Protein AF-0000000067714317 (afdb_homodimer)

Solvent-accessible surface area (backbone atoms only — not comparable to full-atom values): 13683 Å² total; per-residue (Å²): 133,87,78,78,78,79,75,79,74,74,46,72,65,56,52,52,49,49,49,51,51,51,53,53,55,54,50,70,37,71,69,43,30,47,47,22,16,52,45,36,50,55,54,30,37,51,66,50,47,52,52,50,56,53,24,67,76,39,68,39,41,59,72,57,47,23,62,72,71,69,50,55,60,69,59,49,49,52,47,50,47,49,29,36,75,58,52,41,30,41,76,46,78,55,90,97,41,48,34,34,34,63,60,40,72,61,54,56,55,34,51,51,48,38,38,62,64,56,48,75,74,68,121,133,86,79,78,77,78,76,79,74,76,46,73,65,57,51,51,50,49,47,52,50,50,53,54,54,54,49,69,37,71,68,43,32,48,46,24,17,53,46,37,49,55,52,30,38,52,67,50,48,51,51,50,57,52,24,66,76,40,69,39,40,59,71,56,47,25,62,71,71,68,48,54,60,70,58,49,50,52,49,50,48,48,30,35,76,57,53,40,30,44,77,45,80,55,90,95,41,49,33,34,35,64,62,40,73,62,55,56,56,34,49,51,48,38,38,62,62,56,48,74,71,72,119

Foldseek 3Di:
DPPPPPPVCPDPVNVVVVVVVVVVVVCPDPVNVVLVVLLVVLCPDPLLVQLLVVQVVHKDWLVVSCVRSVHDSVVSVVSVVSCVVNVQKDWDDDVPTIIIHGRDPCVVVVVVVVVVVPPCPVD/DPPPPPPVCPDPVNVVVVVVVVVVVVCPDPVNVVLVVLLVVLCPDPLLVQLLVVQVVHKDWLVVSCVRSVHDSVVSVVSVVSCVVNVQKDWDDDVPTIIIHGRDPCVVVVVVVVVVVPPCPVD

Organism: Corynebacterium glutamicum (strain ATCC 13032 / DSM 20300 / JCM 1318 / BCRC 11384 / CCUG 27702 / LMG 3730 / NBRC 12168 / NCIMB 10025 / NRRL B-2784 / 534) (NCBI:txid196627)

Structure (mmCIF, N/CA/C/O backbone):
data_AF-0000000067714317-model_v1
#
loop_
_entity.id
_entity.type
_entity.pdbx_description
1 polymer 'Predicted transcriptional regulators'
#
loop_
_atom_site.group_PDB
_atom_site.id
_atom_site.type_symbol
_atom_site.label_atom_id
_atom_site.label_alt_id
_atom_site.label_comp_id
_atom_site.label_asym_id
_atom_site.label_entity_id
_atom_site.label_seq_id
_atom_site.pdbx_PDB_ins_code
_atom_site.Cartn_x
_atom_site.Cartn_y
_atom_site.Cartn_z
_atom_site.occupancy
_atom_site.B_iso_or_equiv
_atom_site.auth_seq_id
_atom_site.auth_comp_id
_atom_site.auth_asym_id
_atom_site.auth_atom_id
_atom_site.pdbx_PDB_model_num
ATOM 1 N N . MET A 1 1 ? -48.844 -34.312 7.816 1 38.38 1 MET A N 1
ATOM 2 C CA . MET A 1 1 ? -47.781 -34.062 6.859 1 38.38 1 MET A CA 1
ATOM 3 C C . MET A 1 1 ? -46.844 -33 7.371 1 38.38 1 MET A C 1
ATOM 5 O O . MET A 1 1 ? -47.219 -31.828 7.453 1 38.38 1 MET A O 1
ATOM 9 N N . ALA A 1 2 ? -45.906 -33.406 8.281 1 46.91 2 ALA A N 1
ATOM 10 C CA . ALA A 1 2 ? -44.969 -32.5 8.961 1 46.91 2 ALA A CA 1
ATOM 11 C C . ALA A 1 2 ? -44.031 -31.812 7.961 1 46.91 2 ALA A C 1
ATOM 13 O O . ALA A 1 2 ? -43.344 -32.469 7.191 1 46.91 2 ALA A O 1
ATOM 14 N N . GLN A 1 3 ? -44.344 -30.625 7.367 1 47.75 3 GLN A N 1
ATOM 15 C CA . GLN A 1 3 ? -43.5 -29.75 6.57 1 47.75 3 GLN A CA 1
ATOM 16 C C . GLN A 1 3 ? -42.281 -29.297 7.371 1 47.75 3 GLN A C 1
ATOM 18 O O . GLN A 1 3 ? -42.406 -28.641 8.406 1 47.75 3 GLN A O 1
ATOM 23 N N . HIS A 1 4 ? -41.219 -30.172 7.484 1 52.78 4 HIS A N 1
ATOM 24 C CA . HIS A 1 4 ? -39.906 -29.75 8.016 1 52.78 4 HIS A CA 1
ATOM 25 C C . HIS A 1 4 ? -39.375 -28.547 7.258 1 52.78 4 HIS A C 1
ATOM 27 O O . HIS A 1 4 ? -39.188 -28.609 6.043 1 52.78 4 HIS A O 1
ATOM 33 N N . SER A 1 5 ? -39.656 -27.312 7.594 1 47.69 5 SER A N 1
ATOM 34 C CA . SER A 1 5 ? -39 -26.094 7.141 1 47.69 5 SER A CA 1
ATOM 35 C C . SER A 1 5 ? -37.469 -26.188 7.324 1 47.69 5 SER A C 1
ATOM 37 O O . SER A 1 5 ? -37 -26.359 8.445 1 47.69 5 SER A O 1
ATOM 39 N N . ASN A 1 6 ? -36.656 -26.703 6.426 1 47.03 6 ASN A N 1
ATOM 40 C CA . ASN A 1 6 ? -35.219 -26.672 6.406 1 47.03 6 ASN A CA 1
ATOM 41 C C . ASN A 1 6 ? -34.688 -25.25 6.57 1 47.03 6 ASN A C 1
ATOM 43 O O . ASN A 1 6 ? -34.656 -24.469 5.617 1 47.03 6 ASN A O 1
ATOM 47 N N . ARG A 1 7 ? -34.844 -24.578 7.688 1 44.69 7 ARG A N 1
ATOM 48 C CA . ARG A 1 7 ? -34.062 -23.359 7.961 1 44.69 7 ARG A CA 1
ATOM 49 C C . ARG A 1 7 ? -32.594 -23.578 7.715 1 44.69 7 ARG A C 1
ATOM 51 O O . ARG A 1 7 ? -31.938 -24.359 8.422 1 44.69 7 ARG A O 1
ATOM 58 N N . ASN A 1 8 ? -32.094 -23.391 6.508 1 51.41 8 ASN A N 1
ATOM 59 C CA . ASN A 1 8 ? -30.672 -23.375 6.18 1 51.41 8 ASN A CA 1
ATOM 60 C C . ASN A 1 8 ? -29.875 -22.562 7.184 1 51.41 8 ASN A C 1
ATOM 62 O O . ASN A 1 8 ? -30 -21.328 7.223 1 51.41 8 ASN A O 1
ATOM 66 N N . PHE A 1 9 ? -29.516 -22.906 8.32 1 52.81 9 PHE A N 1
ATOM 67 C CA . PHE A 1 9 ? -28.594 -22.281 9.273 1 52.81 9 PHE A CA 1
ATOM 68 C C . PHE A 1 9 ? -27.25 -21.984 8.617 1 52.81 9 PHE A C 1
ATOM 70 O O . PHE A 1 9 ? -26.438 -22.891 8.43 1 52.81 9 PHE A O 1
ATOM 77 N N . VAL A 1 10 ? -27.234 -21.125 7.754 1 56.81 10 VAL A N 1
ATOM 78 C CA . VAL A 1 10 ? -25.906 -20.625 7.387 1 56.81 10 VAL A CA 1
ATOM 79 C C . VAL A 1 10 ? -25.125 -20.25 8.641 1 56.81 10 VAL A C 1
ATOM 81 O O . VAL A 1 10 ? -25.625 -19.484 9.477 1 56.81 10 VAL A O 1
ATOM 84 N N . THR A 1 11 ? -24.203 -21.016 9.039 1 59.28 11 THR A N 1
ATOM 85 C CA . THR A 1 11 ? -23.391 -20.75 10.219 1 59.28 11 THR A CA 1
ATOM 86 C C . THR A 1 11 ? -22.547 -19.5 10.031 1 59.28 11 THR A C 1
ATOM 88 O O . THR A 1 11 ? -22.188 -19.141 8.898 1 59.28 11 THR A O 1
ATOM 91 N N . PRO A 1 12 ? -22.391 -18.781 11.031 1 58.19 12 PRO A N 1
ATOM 92 C CA . PRO A 1 12 ? -21.594 -17.547 10.992 1 58.19 12 PRO A CA 1
ATOM 93 C C . PRO A 1 12 ? -20.266 -17.75 10.281 1 58.19 12 PRO A C 1
ATOM 95 O O . PRO A 1 12 ? -19.75 -16.812 9.641 1 58.19 12 PRO A O 1
ATOM 98 N N . ALA A 1 13 ? -19.766 -18.922 10.406 1 56.88 13 ALA A N 1
ATOM 99 C CA . ALA A 1 13 ? -18.5 -19.219 9.766 1 56.88 13 ALA A CA 1
ATOM 100 C C . ALA A 1 13 ? -18.625 -19.219 8.242 1 56.88 13 ALA A C 1
ATOM 102 O O . ALA A 1 13 ? -17.719 -18.797 7.535 1 56.88 13 ALA A O 1
ATOM 103 N N . GLU A 1 14 ? -19.641 -19.75 7.695 1 58.12 14 GLU A N 1
ATOM 104 C CA . GLU A 1 14 ? -19.875 -19.797 6.258 1 58.12 14 GLU A CA 1
ATOM 105 C C . GLU A 1 14 ? -20.062 -18.391 5.684 1 58.12 14 GLU A C 1
ATOM 107 O O . GLU A 1 14 ? -19.641 -18.125 4.562 1 58.12 14 GLU A O 1
ATOM 112 N N . GLU A 1 15 ? -20.672 -17.531 6.441 1 56.91 15 GLU A N 1
ATOM 113 C CA . GLU A 1 15 ? -20.875 -16.156 6.016 1 56.91 15 GLU A CA 1
ATOM 114 C C . GLU A 1 15 ? -19.547 -15.398 5.961 1 56.91 15 GLU A C 1
ATOM 116 O O . GLU A 1 15 ? -19.312 -14.609 5.047 1 56.91 15 GLU A O 1
ATOM 121 N N . SER A 1 16 ? -18.719 -15.734 6.969 1 61 16 SER A N 1
ATOM 122 C CA . SER A 1 16 ? -17.422 -15.078 7.004 1 61 16 SER A CA 1
ATOM 123 C C . SER A 1 16 ? -16.547 -15.5 5.828 1 61 16 SER A C 1
ATOM 125 O O . SER A 1 16 ? -15.828 -14.688 5.254 1 61 16 SER A O 1
ATOM 127 N N . GLU A 1 17 ? -16.734 -16.766 5.504 1 62.03 17 GLU A N 1
ATOM 128 C CA . GLU A 1 17 ? -15.977 -17.266 4.367 1 62.03 17 GLU A CA 1
ATOM 129 C C . GLU A 1 17 ? -16.516 -16.719 3.051 1 62.03 17 GLU A C 1
ATOM 131 O O . GLU A 1 17 ? -15.742 -16.375 2.154 1 62.03 17 GLU A O 1
ATOM 136 N N . SER A 1 18 ? -17.844 -16.641 3.037 1 68.69 18 SER A N 1
ATOM 137 C CA . SER A 1 18 ? -18.469 -16.094 1.838 1 68.69 18 SER A CA 1
ATOM 138 C C . SER A 1 18 ? -18.109 -14.633 1.63 1 68.69 18 SER A C 1
ATOM 140 O O . SER A 1 18 ? -17.844 -14.211 0.506 1 68.69 18 SER A O 1
ATOM 142 N N . THR A 1 19 ? -18.109 -13.977 2.783 1 68.69 19 THR A N 1
ATOM 143 C CA . THR A 1 19 ? -17.781 -12.555 2.662 1 68.69 19 THR A CA 1
ATOM 144 C C . THR A 1 19 ? -16.312 -12.359 2.275 1 68.69 19 THR A C 1
ATOM 146 O O . THR A 1 19 ? -16 -11.539 1.417 1 68.69 19 THR A O 1
ATOM 149 N N . ALA A 1 20 ? -15.531 -13.18 2.918 1 70.75 20 ALA A N 1
ATOM 150 C CA . ALA A 1 20 ? -14.109 -13.078 2.609 1 70.75 20 ALA A CA 1
ATOM 151 C C . ALA A 1 20 ? -13.836 -13.438 1.152 1 70.75 20 ALA A C 1
ATOM 153 O O . ALA A 1 20 ? -13.031 -12.781 0.484 1 70.75 20 ALA A O 1
ATOM 154 N N . SER A 1 21 ? -14.516 -14.422 0.728 1 78.19 21 SER A N 1
ATOM 155 C CA . SER A 1 21 ? -14.375 -14.836 -0.664 1 78.19 21 SER A CA 1
ATOM 156 C C . SER A 1 21 ? -14.883 -13.758 -1.616 1 78.19 21 SER A C 1
ATOM 158 O O . SER A 1 21 ? -14.242 -13.461 -2.629 1 78.19 21 SER A O 1
ATOM 160 N N . ALA A 1 22 ? -15.93 -13.156 -1.194 1 82.75 22 ALA A N 1
ATOM 161 C CA . ALA A 1 22 ? -16.516 -12.102 -2.025 1 82.75 22 ALA A CA 1
ATOM 162 C C . ALA A 1 22 ? -15.602 -10.883 -2.096 1 82.75 22 ALA A C 1
AT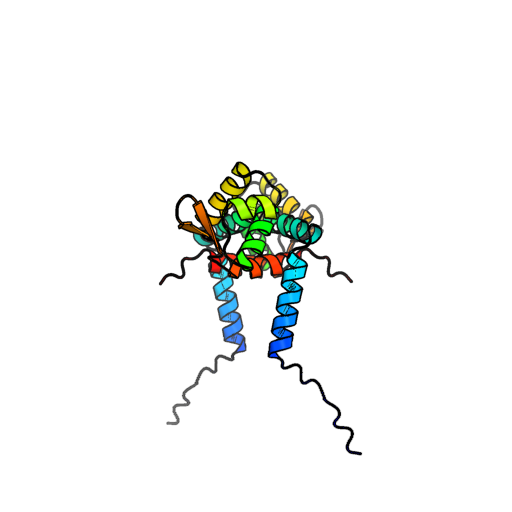OM 164 O O . ALA A 1 22 ? -15.469 -10.258 -3.148 1 82.75 22 ALA A O 1
ATOM 165 N N . GLU A 1 23 ? -14.875 -10.57 -1.037 1 82.06 23 GLU A N 1
ATOM 166 C CA . GLU A 1 23 ? -13.977 -9.422 -1.003 1 82.06 23 GLU A CA 1
ATOM 167 C C . GLU A 1 23 ? -12.742 -9.656 -1.878 1 82.06 23 GLU A C 1
ATOM 169 O O . GLU A 1 23 ? -12.305 -8.758 -2.59 1 82.06 23 GLU A O 1
ATOM 174 N N . LEU A 1 24 ? -12.367 -10.867 -1.871 1 84.44 24 LEU A N 1
ATOM 175 C CA . LEU A 1 24 ? -11.188 -11.188 -2.666 1 84.44 24 LEU A CA 1
ATOM 176 C C . LEU A 1 24 ? -11.516 -11.18 -4.156 1 84.44 24 LEU A C 1
ATOM 178 O O . LEU A 1 24 ? -10.68 -10.797 -4.977 1 84.44 24 LEU A O 1
ATOM 182 N N . GLN A 1 25 ? -12.695 -11.562 -4.461 1 87.81 25 GLN A N 1
ATOM 183 C CA . GLN A 1 25 ? -13.125 -11.5 -5.855 1 87.81 25 GLN A CA 1
ATOM 184 C C . GLN A 1 25 ? -13.211 -10.055 -6.34 1 87.81 25 GLN A C 1
ATOM 186 O O . GLN A 1 25 ? -12.883 -9.766 -7.492 1 87.81 25 GLN A O 1
ATOM 191 N N . LYS A 1 26 ? -13.625 -9.211 -5.406 1 88.69 26 LYS A N 1
ATOM 192 C CA . LYS A 1 26 ? -13.695 -7.789 -5.746 1 88.69 26 LYS A CA 1
ATOM 193 C C . LYS A 1 26 ? -12.305 -7.234 -6.055 1 88.69 26 LYS A C 1
ATOM 195 O O . LYS A 1 26 ? -12.156 -6.363 -6.91 1 88.69 26 LYS A O 1
ATOM 200 N N . LEU A 1 27 ? -11.352 -7.801 -5.449 1 90.94 27 LEU A N 1
ATOM 201 C CA . LEU A 1 27 ? -9.977 -7.355 -5.641 1 90.94 27 LEU A CA 1
ATOM 202 C C . LEU A 1 27 ? -9.508 -7.637 -7.066 1 90.94 27 LEU A C 1
ATOM 204 O O . LEU A 1 27 ? -8.758 -6.852 -7.645 1 90.94 27 LEU A O 1
ATOM 208 N N . ALA A 1 28 ? -10.086 -8.68 -7.609 1 92.12 28 ALA A N 1
ATOM 209 C CA . ALA A 1 28 ? -9.469 -9.273 -8.797 1 92.12 28 ALA A CA 1
ATOM 210 C C . ALA A 1 28 ? -9.953 -8.586 -10.07 1 92.12 28 ALA A C 1
ATOM 212 O O . ALA A 1 28 ? -9.453 -8.867 -11.156 1 92.12 28 ALA A O 1
ATOM 213 N N . THR A 1 29 ? -10.844 -7.586 -9.961 1 93.62 29 THR A N 1
ATOM 214 C CA . THR A 1 29 ? -11.281 -6.895 -11.164 1 93.62 29 THR A CA 1
ATOM 215 C C . THR A 1 29 ? -10.234 -5.879 -11.617 1 93.62 29 THR A C 1
ATOM 217 O O . THR A 1 29 ? -9.586 -5.242 -10.781 1 93.62 29 THR A O 1
ATOM 220 N N . ALA A 1 30 ? -10.086 -5.691 -12.945 1 94 30 ALA A N 1
ATOM 221 C CA . ALA A 1 30 ? -9.094 -4.785 -13.516 1 94 30 ALA A CA 1
ATOM 222 C C . ALA A 1 30 ? -9.273 -3.369 -12.984 1 94 30 ALA A C 1
ATOM 224 O O . ALA A 1 30 ? -8.289 -2.68 -12.695 1 94 30 ALA A O 1
ATOM 225 N N . LYS A 1 31 ? -10.469 -2.928 -12.883 1 94.06 31 LYS A N 1
ATOM 226 C CA . LYS A 1 31 ? -10.766 -1.591 -12.383 1 94.06 31 LYS A CA 1
ATOM 227 C C . LYS A 1 31 ? -10.297 -1.425 -10.945 1 94.06 31 LYS A C 1
ATOM 229 O O . LYS A 1 31 ? -9.656 -0.424 -10.602 1 94.06 31 LYS A O 1
ATOM 234 N N . ASN A 1 32 ? -10.602 -2.404 -10.141 1 95.06 32 ASN A N 1
ATOM 235 C CA . ASN A 1 32 ? -10.234 -2.324 -8.727 1 95.06 32 ASN A CA 1
ATOM 236 C C . ASN A 1 32 ? -8.719 -2.424 -8.539 1 95.06 32 ASN A C 1
ATOM 238 O O . ASN A 1 32 ? -8.148 -1.737 -7.688 1 95.06 32 ASN A O 1
ATOM 242 N N . ILE A 1 33 ? -8.117 -3.232 -9.344 1 95.94 33 ILE A N 1
ATOM 243 C CA . ILE A 1 33 ? -6.672 -3.377 -9.25 1 95.94 33 ILE A CA 1
ATOM 244 C C . ILE A 1 33 ? -6 -2.047 -9.586 1 95.94 33 ILE A C 1
ATOM 246 O O . ILE A 1 33 ? -5.059 -1.631 -8.906 1 95.94 33 ILE A O 1
ATOM 250 N N . LYS A 1 34 ? -6.496 -1.426 -10.57 1 94.81 34 LYS A N 1
ATOM 251 C CA . LYS A 1 34 ? -5.949 -0.124 -10.945 1 94.81 34 LYS A CA 1
ATOM 252 C C . LYS A 1 34 ? -6.156 0.898 -9.836 1 94.81 34 LYS A C 1
ATOM 254 O O . LYS A 1 34 ? -5.246 1.672 -9.523 1 94.81 34 LYS A O 1
ATOM 259 N N . ALA A 1 35 ? -7.332 0.91 -9.289 1 94.19 35 ALA A N 1
ATOM 260 C CA . ALA A 1 35 ? -7.633 1.836 -8.195 1 94.19 35 ALA A CA 1
ATOM 261 C C . ALA A 1 35 ? -6.727 1.586 -6.996 1 94.19 35 ALA A C 1
ATOM 263 O O . ALA A 1 35 ? -6.203 2.529 -6.398 1 94.19 35 ALA A O 1
ATOM 264 N N . ILE A 1 36 ? -6.547 0.351 -6.684 1 95.62 36 ILE A N 1
ATOM 265 C CA . ILE A 1 36 ? -5.684 -0.036 -5.57 1 95.62 36 ILE A CA 1
ATOM 266 C C . ILE A 1 36 ? -4.258 0.433 -5.84 1 95.62 36 ILE A C 1
ATOM 268 O O . ILE A 1 36 ? -3.633 1.063 -4.984 1 95.62 36 ILE A O 1
ATOM 272 N N . SER A 1 37 ? -3.773 0.122 -7.059 1 96.06 37 SER A N 1
ATOM 273 C CA . SER A 1 37 ? -2.395 0.46 -7.395 1 96.06 37 SER A CA 1
ATOM 274 C C . SER A 1 37 ? -2.154 1.963 -7.301 1 96.06 37 SER A C 1
ATOM 276 O O . SER A 1 37 ? -1.096 2.4 -6.844 1 96.06 37 SER A O 1
ATOM 278 N N . LEU A 1 38 ? -3.133 2.768 -7.656 1 94 38 LEU A N 1
ATOM 279 C CA . LEU A 1 38 ? -3.014 4.223 -7.613 1 94 38 LEU A CA 1
ATOM 280 C C . LEU A 1 38 ? -2.926 4.715 -6.172 1 94 38 LEU A C 1
ATOM 282 O O . LEU A 1 38 ? -2.086 5.562 -5.855 1 94 38 LEU A O 1
ATOM 286 N N . LEU A 1 39 ? -3.777 4.211 -5.348 1 95.62 39 LEU A N 1
ATOM 287 C CA . LEU A 1 39 ? -3.76 4.613 -3.945 1 95.62 39 LEU A CA 1
ATOM 288 C C . LEU A 1 39 ? -2.465 4.176 -3.271 1 95.62 39 LEU A C 1
ATOM 290 O O . LEU A 1 39 ? -1.858 4.945 -2.523 1 95.62 39 LEU A O 1
ATOM 294 N N . ILE A 1 40 ? -2.074 2.914 -3.523 1 97.19 40 ILE A N 1
ATOM 295 C CA . ILE A 1 40 ? -0.859 2.363 -2.934 1 97.19 40 ILE A CA 1
ATOM 296 C C . ILE A 1 40 ? 0.348 3.189 -3.371 1 97.19 40 ILE A C 1
ATOM 298 O O . ILE A 1 40 ? 1.221 3.504 -2.559 1 97.19 40 ILE A O 1
ATOM 302 N N . ARG A 1 41 ? 0.361 3.574 -4.605 1 96.44 41 ARG A N 1
ATOM 303 C CA . ARG A 1 41 ? 1.446 4.398 -5.125 1 96.44 41 ARG A CA 1
ATOM 304 C C . ARG A 1 41 ? 1.541 5.719 -4.371 1 96.44 41 ARG A C 1
ATOM 306 O O . ARG A 1 41 ? 2.639 6.223 -4.129 1 96.44 41 ARG A O 1
ATOM 313 N N . ALA A 1 42 ? 0.481 6.25 -4.023 1 97.19 42 ALA A N 1
ATOM 314 C CA . ALA A 1 42 ? 0.452 7.535 -3.328 1 97.19 42 ALA A CA 1
ATOM 315 C C . ALA A 1 42 ? 1.025 7.41 -1.92 1 97.19 42 ALA A C 1
ATOM 317 O O . ALA A 1 42 ? 1.36 8.414 -1.289 1 97.19 42 ALA A O 1
ATOM 318 N N . LEU A 1 43 ? 1.172 6.223 -1.455 1 97.38 43 LEU A N 1
ATOM 319 C CA . LEU A 1 43 ? 1.601 6 -0.078 1 97.38 43 LEU A CA 1
ATOM 32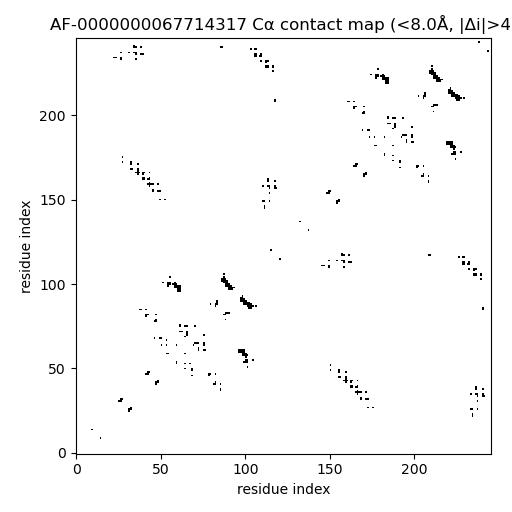0 C C . LEU A 1 43 ? 3.051 5.527 -0.03 1 97.38 43 LEU A C 1
ATOM 322 O O . LEU A 1 43 ? 3.584 5.258 1.048 1 97.38 43 LEU A O 1
ATOM 326 N N . ASP A 1 44 ? 3.729 5.402 -1.078 1 96.12 44 ASP A N 1
ATOM 327 C CA . ASP A 1 44 ? 4.977 4.648 -1.139 1 96.12 44 ASP A CA 1
ATOM 328 C C . ASP A 1 44 ? 6.176 5.543 -0.83 1 96.12 44 ASP A C 1
ATOM 330 O O . ASP A 1 44 ? 7.324 5.129 -1 1 96.12 44 ASP A O 1
ATOM 334 N N . SER A 1 45 ? 6.02 6.754 -0.345 1 97.06 45 SER A N 1
ATOM 335 C CA . SER A 1 45 ? 7.09 7.707 -0.079 1 97.06 45 SER A CA 1
ATOM 336 C C . SER A 1 45 ? 7.242 7.965 1.416 1 97.06 45 SER A C 1
ATOM 338 O O . SER A 1 45 ? 6.27 8.297 2.096 1 97.06 45 SER A O 1
ATOM 340 N N . PRO A 1 46 ? 8.5 7.887 1.873 1 97.06 46 PRO A N 1
ATOM 341 C CA . PRO A 1 46 ? 8.719 8.195 3.289 1 97.06 46 PRO A CA 1
ATOM 342 C C . PRO A 1 46 ? 8.203 9.586 3.674 1 97.06 46 PRO A C 1
ATOM 344 O O . PRO A 1 46 ? 7.562 9.742 4.715 1 97.06 46 PRO A O 1
ATOM 347 N N . LEU A 1 47 ? 8.438 10.531 2.85 1 97.62 47 LEU A N 1
ATOM 348 C CA . LEU A 1 47 ? 8.016 11.891 3.156 1 97.62 47 LEU A CA 1
ATOM 349 C C . LEU A 1 47 ? 6.492 11.992 3.1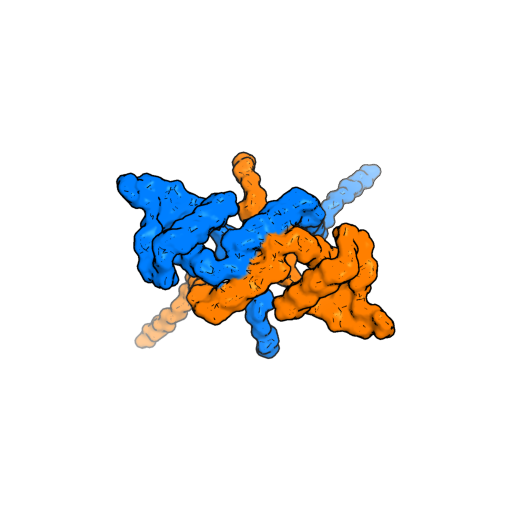93 1 97.62 47 LEU A C 1
ATOM 351 O O . LEU A 1 47 ? 5.93 12.672 4.055 1 97.62 47 LEU A O 1
ATOM 355 N N . ARG A 1 48 ? 5.859 11.375 2.275 1 98.31 48 ARG A N 1
ATOM 356 C CA . ARG A 1 48 ? 4.402 11.398 2.273 1 98.31 48 ARG A CA 1
ATOM 357 C C . ARG A 1 48 ? 3.838 10.703 3.506 1 98.31 48 ARG A C 1
ATOM 359 O O . ARG A 1 48 ? 2.801 11.102 4.035 1 98.31 48 ARG A O 1
ATOM 366 N N . ILE A 1 49 ? 4.523 9.656 3.916 1 97.88 49 ILE A N 1
ATOM 367 C CA . ILE A 1 49 ? 4.105 8.969 5.133 1 97.88 49 ILE A CA 1
ATOM 368 C C . ILE A 1 49 ? 4.262 9.906 6.332 1 97.88 49 ILE A C 1
ATOM 370 O O . ILE A 1 49 ? 3.365 10 7.176 1 97.88 49 ILE A O 1
ATOM 374 N N . GLU A 1 50 ? 5.297 10.625 6.406 1 97.75 50 GLU A N 1
ATOM 375 C CA . GLU A 1 50 ? 5.512 11.602 7.469 1 97.75 50 GLU A CA 1
ATOM 376 C C . GLU A 1 50 ? 4.426 12.68 7.457 1 97.75 50 GLU A C 1
ATOM 378 O O . GLU A 1 50 ? 3.92 13.062 8.516 1 97.75 50 GLU A O 1
ATOM 383 N N . ILE A 1 51 ? 4.117 13.133 6.285 1 98.44 51 ILE A N 1
ATOM 384 C CA . ILE A 1 51 ? 3.09 14.156 6.133 1 98.44 51 ILE A CA 1
ATOM 385 C C . ILE A 1 51 ? 1.751 13.617 6.641 1 98.44 51 ILE A C 1
ATOM 387 O O . ILE A 1 51 ? 1.039 14.312 7.375 1 98.44 51 ILE A O 1
ATOM 391 N N . ILE A 1 52 ? 1.461 12.422 6.285 1 98.31 52 ILE A N 1
ATOM 392 C CA . ILE A 1 52 ? 0.209 11.789 6.691 1 98.31 52 ILE A CA 1
ATOM 393 C C . ILE A 1 52 ? 0.156 11.688 8.219 1 98.31 52 ILE A C 1
ATOM 395 O O . ILE A 1 52 ? -0.873 11.984 8.828 1 98.31 52 ILE A O 1
ATOM 399 N N . LEU A 1 53 ? 1.235 11.305 8.82 1 97.25 53 LEU A N 1
ATOM 400 C CA . LEU A 1 53 ? 1.294 11.172 10.273 1 97.25 53 LEU A CA 1
ATOM 401 C C . LEU A 1 53 ? 1.094 12.523 10.953 1 97.25 53 LEU A C 1
ATOM 403 O O . LEU A 1 53 ? 0.406 12.617 11.969 1 97.25 53 LEU A O 1
ATOM 407 N N . ALA A 1 54 ? 1.64 13.523 10.43 1 97.62 54 ALA A N 1
ATOM 408 C CA . ALA A 1 54 ? 1.453 14.875 10.953 1 97.62 54 ALA A CA 1
ATOM 409 C C . ALA A 1 54 ? -0.008 15.305 10.859 1 97.62 54 ALA A C 1
ATOM 411 O O . ALA A 1 54 ? -0.564 15.859 11.805 1 97.62 54 ALA A O 1
ATOM 412 N N . LEU A 1 55 ? -0.634 14.969 9.758 1 98.19 55 LEU A N 1
ATOM 413 C CA . LEU A 1 55 ? -2.006 15.398 9.5 1 98.19 55 LEU A CA 1
ATOM 414 C C . LEU A 1 55 ? -2.992 14.578 10.328 1 98.19 55 LEU A C 1
ATOM 416 O O . LEU A 1 55 ? -4.148 14.969 10.484 1 98.19 55 LEU A O 1
ATOM 420 N N . ASN A 1 56 ? -2.555 13.414 10.695 1 96.62 56 ASN A N 1
ATOM 421 C CA . ASN A 1 56 ? -3.393 12.625 11.594 1 96.62 56 ASN A CA 1
ATOM 422 C C . ASN A 1 56 ? -3.566 13.312 12.945 1 96.62 56 ASN A C 1
ATOM 424 O O . ASN A 1 56 ? -4.59 13.141 13.609 1 96.62 56 ASN A O 1
ATOM 428 N N . GLU A 1 57 ? -2.605 14.008 13.367 1 95.62 57 GLU A N 1
ATOM 429 C CA . GLU A 1 57 ? -2.656 14.703 14.648 1 95.62 57 GLU A CA 1
ATOM 430 C C . GLU A 1 57 ? -3.617 15.891 14.594 1 95.62 57 GLU A C 1
ATOM 432 O O . GLU A 1 57 ? -4.414 16.094 15.508 1 95.62 57 GLU A O 1
ATOM 437 N N . ARG A 1 58 ? -3.486 16.578 13.586 1 97.25 58 ARG A N 1
ATOM 438 C CA . ARG A 1 58 ? -4.32 17.75 13.367 1 97.25 58 ARG A CA 1
ATOM 439 C C . ARG A 1 58 ? -4.086 18.328 11.977 1 97.25 58 ARG A C 1
ATOM 441 O O . ARG A 1 58 ? -3.086 18.016 11.328 1 97.25 58 ARG A O 1
ATOM 448 N N . PRO A 1 59 ? -5.02 19.219 11.492 1 98.06 59 PRO A N 1
ATOM 449 C CA . PRO A 1 59 ? -4.742 19.969 10.266 1 98.06 59 PRO A CA 1
ATOM 450 C C . PRO A 1 59 ? -3.52 20.875 10.383 1 98.06 59 PRO A C 1
ATOM 452 O O . PRO A 1 59 ? -3.211 21.359 11.477 1 98.06 59 PRO A O 1
ATOM 455 N N . HIS A 1 60 ? -2.814 21.062 9.25 1 98.25 60 HIS A N 1
ATOM 456 C CA . HIS A 1 60 ? -1.64 21.922 9.242 1 98.25 60 HIS A CA 1
ATOM 457 C C . HIS A 1 60 ? -1.619 22.828 8.008 1 98.25 60 HIS A C 1
ATOM 459 O O . HIS A 1 60 ? -2.041 22.406 6.926 1 98.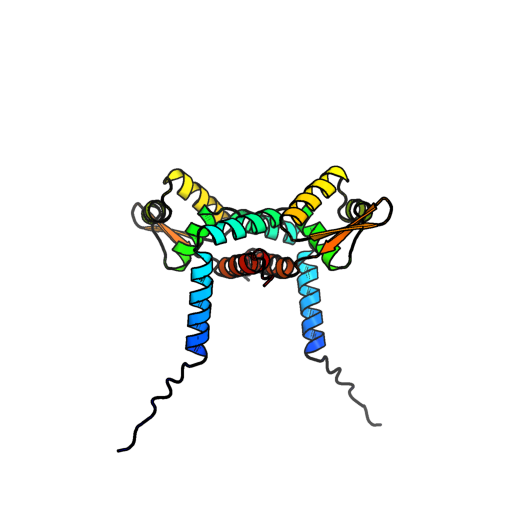25 60 HIS A O 1
ATOM 465 N N . TYR A 1 61 ? -1.106 24.016 8.281 1 97.69 61 TYR A N 1
ATOM 466 C CA . TYR A 1 61 ? -0.722 24.844 7.137 1 97.69 61 TYR A CA 1
ATOM 467 C C . TYR A 1 61 ? 0.458 24.234 6.395 1 97.69 61 TYR A C 1
ATOM 469 O O . TYR A 1 61 ? 1.273 23.516 6.992 1 97.69 61 TYR A O 1
ATOM 477 N N . VAL A 1 62 ? 0.545 24.578 5.066 1 97.62 62 VAL A N 1
ATOM 478 C CA . VAL A 1 62 ? 1.647 24.062 4.262 1 97.62 62 VAL A CA 1
ATOM 479 C C . VAL A 1 62 ? 2.979 24.453 4.891 1 97.62 62 VAL A C 1
ATOM 481 O O . VAL A 1 62 ? 3.889 23.641 5.012 1 97.62 62 VAL A O 1
ATOM 484 N N . HIS A 1 63 ? 3.061 25.703 5.348 1 96.62 63 HIS A N 1
ATOM 485 C CA . HIS A 1 63 ? 4.336 26.188 5.875 1 96.62 63 HIS A CA 1
ATOM 486 C C . HIS A 1 63 ? 4.691 25.484 7.18 1 96.62 63 HIS A C 1
ATOM 488 O O . HIS A 1 63 ? 5.871 25.344 7.512 1 96.62 63 HIS A O 1
ATOM 494 N N . GLU A 1 64 ? 3.715 25.078 7.984 1 97.62 64 GLU A N 1
ATOM 495 C CA . GLU A 1 64 ? 3.971 24.297 9.188 1 97.62 64 GLU A CA 1
ATOM 496 C C . GLU A 1 64 ? 4.52 22.906 8.844 1 97.62 64 GLU A C 1
ATOM 498 O O . GLU A 1 64 ? 5.422 22.406 9.516 1 97.62 64 GLU A O 1
ATOM 503 N N . LEU A 1 65 ? 3.982 22.312 7.789 1 98.25 65 LEU A N 1
ATOM 504 C CA . LEU A 1 65 ? 4.434 21 7.352 1 98.25 65 LEU A CA 1
ATOM 505 C C . LEU A 1 65 ? 5.879 21.047 6.863 1 98.25 65 LEU A C 1
ATOM 507 O O . LEU A 1 65 ? 6.66 20.141 7.125 1 98.25 65 LEU A O 1
ATOM 511 N N . VAL A 1 66 ? 6.184 22.125 6.125 1 98.06 66 VAL A N 1
ATOM 512 C CA . VAL A 1 66 ? 7.535 22.312 5.613 1 98.06 66 VAL A CA 1
ATOM 513 C C . VAL A 1 66 ? 8.539 22.25 6.762 1 98.06 66 VAL A C 1
ATOM 515 O O . VAL A 1 66 ? 9.562 21.578 6.664 1 98.06 66 VAL A O 1
ATOM 518 N N . LYS A 1 67 ? 8.219 22.875 7.895 1 97.81 67 LYS A N 1
ATOM 519 C CA . LYS A 1 67 ? 9.078 22.891 9.078 1 97.81 67 LYS A CA 1
ATOM 520 C C . LYS A 1 67 ? 9.094 21.531 9.766 1 97.81 67 LYS A C 1
ATOM 522 O O . LYS A 1 67 ? 10.148 21.031 10.164 1 97.81 67 LYS A O 1
ATOM 527 N N . LEU A 1 68 ? 7.973 20.938 9.82 1 96.75 68 LEU A N 1
ATOM 528 C CA . LEU A 1 68 ? 7.805 19.688 10.57 1 96.75 68 LEU A CA 1
ATOM 529 C C . LEU A 1 68 ? 8.562 18.547 9.898 1 96.75 68 LEU A C 1
ATOM 531 O O . LEU A 1 68 ? 9.188 17.734 10.578 1 96.75 68 LEU A O 1
ATOM 535 N N . VAL A 1 69 ? 8.492 18.453 8.57 1 96.81 69 VAL A N 1
ATOM 536 C CA . VAL A 1 69 ? 9.078 17.312 7.875 1 96.81 69 VAL A CA 1
ATOM 537 C C . VAL A 1 69 ? 10.469 17.672 7.363 1 96.81 69 VAL A C 1
ATOM 539 O O . VAL A 1 69 ? 11.133 16.859 6.707 1 96.81 69 VAL A O 1
ATOM 542 N N . LYS A 1 70 ? 10.867 18.906 7.617 1 97 70 LYS A N 1
ATOM 543 C CA . LYS A 1 70 ? 12.203 19.406 7.305 1 97 70 LYS A CA 1
ATOM 544 C C . LYS A 1 70 ? 12.523 19.219 5.824 1 97 70 LYS A C 1
ATOM 546 O O . LYS A 1 70 ? 13.57 18.672 5.473 1 97 70 LYS A O 1
ATOM 551 N N . SER A 1 71 ? 11.664 19.625 4.957 1 97.75 71 SER A N 1
ATOM 552 C CA . SER A 1 71 ? 11.805 19.562 3.508 1 97.75 71 SER A CA 1
ATOM 553 C C . SER A 1 71 ? 11.414 20.875 2.859 1 97.75 71 SER A C 1
ATOM 555 O O . SER A 1 71 ? 10.797 21.734 3.5 1 97.75 71 SER A O 1
ATOM 557 N N . SER A 1 72 ? 11.773 21.062 1.631 1 97.88 72 SER A N 1
ATOM 558 C CA . SER A 1 72 ? 11.477 22.312 0.934 1 97.88 72 SER A CA 1
ATOM 559 C C . SER A 1 72 ? 9.984 22.438 0.641 1 97.88 72 SER A C 1
ATOM 561 O O . SER A 1 72 ? 9.281 21.438 0.503 1 97.88 72 SER A O 1
ATOM 563 N N . GLN A 1 73 ? 9.484 23.672 0.526 1 97.62 73 GLN A N 1
ATOM 564 C CA . GLN A 1 73 ? 8.078 23.938 0.272 1 97.62 73 GLN A CA 1
ATOM 565 C C . GLN A 1 73 ? 7.648 23.391 -1.088 1 97.62 73 GLN A C 1
ATOM 567 O O . GLN A 1 73 ? 6.574 22.797 -1.217 1 97.62 73 GLN A O 1
ATOM 572 N N . PRO A 1 74 ? 8.523 23.516 -2.1 1 98.19 74 PRO A N 1
ATOM 573 C CA . PRO A 1 74 ? 8.086 22.938 -3.381 1 98.19 74 PRO A CA 1
ATOM 574 C C . PRO A 1 74 ? 7.887 21.438 -3.318 1 98.19 74 PRO A C 1
ATOM 576 O O . PRO A 1 74 ? 6.934 20.906 -3.902 1 98.19 74 PRO A O 1
ATOM 579 N N . LEU A 1 75 ? 8.75 20.734 -2.666 1 98.06 75 LEU A N 1
ATOM 580 C CA . LEU A 1 75 ? 8.648 19.281 -2.541 1 98.06 75 LEU A CA 1
ATOM 581 C C . LEU A 1 75 ? 7.414 18.891 -1.729 1 98.06 75 LEU A C 1
ATOM 583 O O . LEU A 1 75 ? 6.668 18 -2.119 1 98.06 75 LEU A O 1
ATOM 587 N N . VAL A 1 76 ? 7.254 19.562 -0.629 1 98.44 76 VAL A N 1
ATOM 588 C CA . VAL A 1 76 ? 6.094 19.312 0.216 1 98.44 76 VAL A CA 1
ATOM 589 C C . VAL A 1 76 ? 4.812 19.547 -0.574 1 98.44 76 VAL A C 1
ATOM 591 O O . VAL A 1 76 ? 3.871 18.766 -0.511 1 98.44 76 VAL A O 1
ATOM 594 N N . SER A 1 77 ? 4.809 20.594 -1.278 1 98 77 SER A N 1
ATOM 595 C CA . SER A 1 77 ? 3.633 20.922 -2.076 1 98 77 SER A CA 1
ATOM 596 C C . SER A 1 77 ? 3.359 19.859 -3.131 1 98 77 SER A C 1
ATOM 598 O O . SER A 1 77 ? 2.209 19.469 -3.352 1 98 77 SER A O 1
ATOM 600 N N . GLN A 1 78 ? 4.371 19.438 -3.744 1 98.25 78 GLN A N 1
ATOM 601 C CA . GLN A 1 78 ? 4.242 18.375 -4.742 1 98.25 78 GLN A CA 1
ATOM 602 C C . GLN A 1 78 ? 3.658 17.109 -4.129 1 98.25 78 GLN A C 1
ATOM 604 O O . GLN A 1 78 ? 2.75 16.5 -4.699 1 98.25 78 GLN A O 1
ATOM 609 N N . HIS A 1 79 ? 4.172 16.719 -3.014 1 98.5 79 HIS A N 1
ATOM 610 C CA . HIS A 1 79 ? 3.68 15.523 -2.34 1 98.5 79 HIS A CA 1
ATOM 611 C C . HIS A 1 79 ? 2.238 15.703 -1.876 1 98.5 79 HIS A C 1
ATOM 613 O O . HIS A 1 79 ? 1.434 14.773 -1.957 1 98.5 79 HIS A O 1
ATOM 619 N N . LEU A 1 80 ? 1.897 16.906 -1.365 1 98.5 80 LEU A N 1
ATOM 620 C CA . LEU A 1 80 ? 0.527 17.188 -0.958 1 98.5 80 LEU A CA 1
ATOM 621 C C . LEU A 1 80 ? -0.423 17.109 -2.146 1 98.5 80 LEU A C 1
ATOM 623 O O . LEU A 1 80 ? -1.567 16.672 -2.004 1 98.5 80 LEU A O 1
ATOM 627 N N . LYS A 1 81 ? 0.046 17.516 -3.242 1 98.19 81 LYS A N 1
ATOM 628 C CA . LYS A 1 81 ? -0.764 17.406 -4.453 1 98.19 81 LYS A CA 1
ATOM 629 C C . LYS A 1 81 ? -1.042 15.945 -4.797 1 98.19 81 LYS A C 1
ATOM 631 O O . LYS A 1 81 ? -2.172 15.586 -5.137 1 98.19 81 LYS A O 1
ATOM 636 N N . VAL A 1 82 ? -0.047 15.094 -4.773 1 97.88 82 VAL A N 1
ATOM 637 C CA . VAL A 1 82 ? -0.193 13.664 -5.027 1 97.88 82 VAL A CA 1
ATOM 638 C C . VAL A 1 82 ? -1.201 13.07 -4.051 1 97.88 82 VAL A C 1
ATOM 640 O O . VAL A 1 82 ? -2.115 12.344 -4.457 1 97.88 82 VAL A O 1
ATOM 643 N N . LEU A 1 83 ? -1.062 13.398 -2.773 1 98 83 LEU A N 1
ATOM 644 C CA . LEU A 1 83 ? -1.927 12.867 -1.727 1 98 83 LEU A CA 1
ATOM 645 C C . LEU A 1 83 ? -3.359 13.359 -1.904 1 98 83 LEU A C 1
ATOM 647 O O . LEU A 1 83 ? -4.312 12.602 -1.705 1 98 83 LEU A O 1
ATOM 651 N N . LYS A 1 84 ? -3.523 14.617 -2.264 1 97.38 84 LYS A N 1
ATOM 652 C CA . LYS A 1 84 ? -4.852 15.18 -2.484 1 97.38 84 LYS A CA 1
ATOM 653 C C . LYS A 1 84 ? -5.531 14.531 -3.686 1 97.38 84 LYS A C 1
ATOM 655 O O . LYS A 1 84 ? -6.711 14.172 -3.617 1 97.38 84 LYS A O 1
ATOM 660 N N . THR A 1 85 ? -4.773 14.375 -4.777 1 96.19 85 THR A N 1
ATOM 661 C CA . THR A 1 85 ? -5.301 13.758 -5.992 1 96.19 85 THR A CA 1
ATOM 662 C C . THR A 1 85 ? -5.758 12.328 -5.719 1 96.19 85 THR A C 1
ATOM 664 O O . THR A 1 85 ? -6.746 11.867 -6.297 1 96.19 85 THR A O 1
ATOM 667 N N . ALA A 1 86 ? -5.098 11.664 -4.812 1 95.5 86 ALA A N 1
ATOM 668 C CA . ALA A 1 86 ? -5.441 10.289 -4.461 1 95.5 86 ALA A CA 1
ATOM 669 C C . ALA A 1 86 ? -6.586 10.25 -3.449 1 95.5 86 ALA A C 1
ATOM 671 O O . ALA A 1 86 ? -7.023 9.172 -3.037 1 95.5 86 ALA A O 1
ATOM 672 N N . GLY A 1 87 ? -6.992 11.398 -2.977 1 95.56 87 GLY A N 1
ATOM 673 C CA . GLY A 1 87 ? -8.102 11.492 -2.045 1 95.56 87 GLY A CA 1
ATOM 674 C C . GLY A 1 87 ? -7.703 11.227 -0.607 1 95.56 87 GLY A C 1
ATOM 675 O O . GLY A 1 87 ? -8.555 10.961 0.242 1 95.56 87 GLY A O 1
ATOM 676 N N . ILE A 1 88 ? -6.488 11.273 -0.309 1 97.25 88 ILE A N 1
ATOM 677 C CA . ILE A 1 88 ? -5.973 10.922 1.01 1 97.25 88 ILE A CA 1
ATOM 678 C C . ILE A 1 88 ? -6.031 12.141 1.929 1 97.25 88 ILE A C 1
ATOM 680 O O . ILE A 1 88 ? -6.301 12.016 3.125 1 97.25 88 ILE A O 1
ATOM 684 N N . VAL A 1 89 ? -5.828 13.344 1.362 1 98.19 89 VAL A N 1
ATOM 685 C CA . VAL A 1 89 ? -5.898 14.57 2.148 1 98.19 89 VAL A CA 1
ATOM 686 C C . VAL A 1 89 ? -6.863 15.555 1.485 1 98.19 89 VAL A C 1
ATOM 688 O O . VAL A 1 89 ? -7.184 15.414 0.303 1 98.19 89 VAL A O 1
ATOM 691 N N . ASP A 1 90 ? -7.293 16.453 2.273 1 98.12 90 ASP A N 1
ATOM 692 C CA . ASP A 1 90 ? -8.102 17.562 1.805 1 98.12 90 ASP A CA 1
ATOM 693 C C . ASP A 1 90 ? -7.383 18.891 2.016 1 98.12 90 ASP A C 1
ATOM 695 O O . ASP A 1 90 ? -6.527 19.016 2.896 1 98.12 90 ASP A O 1
ATOM 699 N N . ALA A 1 91 ? -7.73 19.812 1.239 1 97.88 91 ALA A N 1
ATOM 700 C CA . ALA A 1 91 ? -7.113 21.141 1.321 1 97.88 91 ALA A CA 1
ATOM 701 C C . ALA A 1 91 ? -8.172 22.234 1.372 1 97.88 91 ALA A C 1
ATOM 703 O O . ALA A 1 91 ? -9.203 22.141 0.707 1 97.88 91 ALA A O 1
ATOM 704 N N . GLU A 1 92 ? -7.918 23.203 2.16 1 97.25 92 GLU A N 1
ATOM 705 C CA . GLU A 1 92 ? -8.773 24.391 2.262 1 97.25 92 GLU A CA 1
ATOM 706 C C . GLU A 1 92 ? -7.938 25.672 2.326 1 97.25 92 GLU A C 1
ATOM 708 O O . GLU A 1 92 ? -6.902 25.703 2.99 1 97.25 92 GLU A O 1
ATOM 713 N N . ARG A 1 93 ? -8.461 26.625 1.648 1 95.69 93 ARG A N 1
ATOM 714 C CA . ARG A 1 93 ? -7.785 27.906 1.7 1 95.69 93 ARG A CA 1
ATOM 715 C C . ARG A 1 93 ? -8.219 28.703 2.926 1 95.69 93 ARG A C 1
ATOM 717 O O . ARG A 1 93 ? -9.406 28.812 3.217 1 95.69 93 ARG A O 1
ATOM 724 N N . GLN A 1 94 ? -7.312 29.141 3.656 1 91.88 94 GLN A N 1
ATOM 725 C CA . GLN A 1 94 ? -7.539 30.031 4.785 1 91.88 94 GLN A CA 1
ATOM 726 C C . GLN A 1 94 ? -6.711 31.312 4.652 1 91.88 94 GLN A C 1
ATOM 728 O O . GLN A 1 94 ? -5.527 31.328 4.992 1 91.88 94 GLN A O 1
ATOM 733 N N . GLY A 1 95 ? -7.43 32.406 4.305 1 93.31 95 GLY A N 1
ATOM 734 C CA . GLY A 1 95 ? -6.688 33.625 4.004 1 93.31 95 GLY A CA 1
ATOM 735 C C . GLY A 1 95 ? -5.734 33.469 2.836 1 93.31 95 GLY A C 1
ATOM 736 O O . GLY A 1 95 ? -6.145 33.094 1.74 1 93.31 95 GLY A O 1
ATOM 737 N N . ARG A 1 96 ? -4.48 33.688 3.061 1 93.31 96 ARG A N 1
ATOM 738 C CA . ARG A 1 96 ? -3.473 33.625 2.006 1 93.31 96 ARG A CA 1
ATOM 739 C C . ARG A 1 96 ? -2.738 32.281 2.043 1 93.31 96 ARG A C 1
ATOM 741 O O . ARG A 1 96 ? -1.794 32.062 1.281 1 93.31 96 ARG A O 1
ATOM 748 N N . GLN A 1 97 ? -3.225 31.422 2.904 1 93.75 97 GLN A N 1
ATOM 749 C CA . GLN A 1 97 ? -2.502 30.156 3.076 1 93.75 97 GLN A CA 1
ATOM 750 C C . GLN A 1 97 ? -3.426 28.969 2.871 1 93.75 97 GLN A C 1
ATOM 752 O O . GLN A 1 97 ? -4.648 29.109 2.902 1 93.75 97 GLN A O 1
ATOM 757 N N . MET A 1 98 ? -2.766 27.828 2.586 1 96.5 98 MET A N 1
ATOM 758 C CA . MET A 1 98 ? -3.504 26.578 2.451 1 96.5 98 MET A CA 1
ATOM 759 C C . MET A 1 98 ? -3.357 25.719 3.705 1 96.5 98 MET A C 1
ATOM 761 O O . MET A 1 98 ? -2.273 25.641 4.285 1 96.5 98 MET A O 1
ATOM 765 N N . THR A 1 99 ? -4.523 25.156 4.098 1 97.75 99 THR A N 1
ATOM 766 C CA . THR A 1 99 ? -4.527 24.188 5.188 1 97.75 99 THR A CA 1
ATOM 767 C C . THR A 1 99 ? -4.883 22.797 4.676 1 97.75 99 THR A C 1
ATOM 769 O O . THR A 1 99 ? -5.754 22.656 3.816 1 97.75 99 THR A O 1
ATOM 772 N N . TYR A 1 100 ? -4.156 21.828 5.223 1 98.56 100 TYR A N 1
ATOM 773 C CA . TYR A 1 100 ? -4.406 20.453 4.84 1 98.56 100 TYR A CA 1
ATOM 774 C C . TYR A 1 100 ? -4.859 19.625 6.035 1 98.56 100 TYR A C 1
ATOM 776 O O . TYR A 1 100 ? -4.438 19.875 7.168 1 98.56 100 TYR A O 1
ATOM 784 N N . SER A 1 101 ? -5.742 18.672 5.762 1 98.56 101 SER A N 1
ATOM 785 C CA . SER A 1 101 ? -6.215 17.719 6.762 1 98.56 101 SER A CA 1
ATOM 786 C C . SER A 1 101 ? -6.297 16.297 6.184 1 98.56 101 SER A C 1
ATOM 788 O O . SER A 1 101 ? -6.324 16.125 4.961 1 98.56 101 SER A O 1
ATOM 790 N N . LEU A 1 102 ? -6.297 15.336 7.051 1 98 102 LEU A N 1
ATOM 791 C CA . LEU A 1 102 ? -6.422 13.953 6.617 1 98 102 LEU A CA 1
ATOM 792 C C . LEU A 1 102 ? -7.863 13.625 6.234 1 98 102 LEU A C 1
ATOM 794 O O . LEU A 1 102 ? -8.781 13.82 7.035 1 98 102 LEU A O 1
ATOM 798 N N . ALA A 1 103 ? -8.062 13.188 5.07 1 96.88 103 ALA A N 1
ATOM 799 C CA . ALA A 1 103 ? -9.406 12.93 4.555 1 96.88 103 ALA A CA 1
ATOM 800 C C . ALA A 1 103 ? -9.758 11.445 4.648 1 96.88 103 ALA A C 1
ATOM 802 O O . ALA A 1 103 ? -10.93 11.086 4.73 1 96.88 103 ALA A O 1
ATOM 803 N N . GLU A 1 104 ? -8.781 10.562 4.598 1 95.38 104 GLU A N 1
ATOM 804 C CA . GLU A 1 104 ? -8.992 9.117 4.594 1 95.38 104 GLU A CA 1
ATOM 805 C C . GLU A 1 104 ? -8.188 8.438 5.695 1 95.38 104 GLU A C 1
ATOM 807 O O . GLU A 1 104 ? -7.074 7.961 5.457 1 95.38 104 GLU A O 1
ATOM 812 N N . PRO A 1 105 ? -8.773 8.234 6.75 1 93.69 105 PRO A N 1
ATOM 813 C CA . PRO A 1 105 ? -8.031 7.699 7.895 1 93.69 105 PRO A CA 1
ATOM 814 C C . PRO A 1 105 ? -7.652 6.227 7.723 1 93.69 105 PRO A C 1
ATOM 816 O O . PRO A 1 105 ? -6.773 5.727 8.43 1 93.69 105 PRO A O 1
ATOM 819 N N . LEU A 1 106 ? -8.289 5.531 6.777 1 94.12 106 LEU A N 1
ATOM 820 C CA . LEU A 1 106 ? -8.008 4.117 6.551 1 94.12 106 LEU A CA 1
ATOM 821 C C . LEU A 1 106 ? -6.57 3.912 6.09 1 94.12 106 LEU A C 1
ATOM 823 O O . LEU A 1 106 ? -6.02 2.816 6.227 1 94.12 106 LEU A O 1
ATOM 827 N N . VAL A 1 107 ? -5.961 4.98 5.617 1 96.69 107 VAL A N 1
ATOM 828 C CA . VAL A 1 107 ? -4.594 4.848 5.125 1 96.69 107 VAL A CA 1
ATOM 829 C C . VAL A 1 107 ? -3.652 4.535 6.285 1 96.69 107 VAL A C 1
ATOM 831 O O . VAL A 1 107 ? -2.617 3.891 6.098 1 96.69 107 VAL A O 1
ATOM 834 N N . LEU A 1 108 ? -4.031 4.973 7.48 1 96.31 108 LEU A N 1
ATOM 835 C CA . LEU A 1 108 ? -3.203 4.676 8.648 1 96.31 108 LEU A CA 1
ATOM 836 C C . LEU A 1 108 ? -3.217 3.182 8.961 1 96.31 108 LEU A C 1
ATOM 838 O O . LEU A 1 108 ? -2.199 2.619 9.359 1 96.31 108 LEU A O 1
ATOM 842 N N . ASP A 1 109 ? -4.363 2.572 8.719 1 95.5 109 ASP A N 1
ATOM 843 C CA . ASP A 1 109 ? -4.465 1.129 8.906 1 95.5 109 ASP A CA 1
ATOM 844 C C . ASP A 1 109 ? -3.613 0.38 7.887 1 95.5 109 ASP A C 1
ATOM 846 O O . ASP A 1 109 ? -3.01 -0.646 8.203 1 95.5 109 ASP A O 1
ATOM 850 N N . ILE A 1 110 ? -3.588 0.872 6.723 1 96.5 110 ILE A N 1
ATOM 851 C CA . ILE A 1 110 ? -2.768 0.291 5.668 1 96.5 110 ILE A CA 1
ATOM 852 C C . ILE A 1 110 ? -1.297 0.333 6.074 1 96.5 110 ILE A C 1
ATOM 854 O O . ILE A 1 110 ? -0.594 -0.677 5.992 1 96.5 110 ILE A O 1
ATOM 858 N N . LEU A 1 111 ? -0.886 1.51 6.531 1 96.88 111 LEU A N 1
ATOM 859 C CA . LEU A 1 111 ? 0.508 1.696 6.918 1 96.88 111 LEU A CA 1
ATOM 860 C C . LEU A 1 111 ? 0.873 0.798 8.094 1 96.88 111 LEU A C 1
ATOM 862 O O . LEU A 1 111 ? 1.969 0.236 8.133 1 96.88 111 LEU A O 1
ATOM 866 N N . LEU A 1 112 ? -0.036 0.663 9.008 1 95.06 112 LEU A N 1
ATOM 867 C CA . LEU A 1 112 ? 0.209 -0.187 10.172 1 95.06 112 LEU A CA 1
ATOM 868 C C . LEU A 1 112 ? 0.34 -1.648 9.758 1 95.06 112 LEU A C 1
ATOM 870 O O . LEU A 1 112 ? 1.226 -2.357 10.234 1 95.06 112 LEU A O 1
ATOM 874 N N . LEU A 1 113 ? -0.507 -2.115 8.859 1 94.56 113 LEU A N 1
ATOM 875 C CA . LEU A 1 113 ? -0.415 -3.482 8.359 1 94.56 113 LEU A CA 1
ATOM 876 C C . LEU A 1 113 ? 0.9 -3.705 7.617 1 94.56 113 LEU A C 1
ATOM 878 O O . LEU A 1 113 ? 1.519 -4.766 7.746 1 94.56 113 LEU A O 1
ATOM 882 N N . ALA A 1 114 ? 1.245 -2.691 6.848 1 95.62 114 ALA A N 1
ATOM 883 C CA . ALA A 1 114 ? 2.512 -2.787 6.125 1 95.62 114 ALA A CA 1
ATOM 884 C C . ALA A 1 114 ? 3.686 -2.928 7.09 1 95.62 114 ALA A C 1
ATOM 886 O O . ALA A 1 114 ? 4.609 -3.709 6.844 1 95.62 114 ALA A O 1
ATOM 887 N N . LEU A 1 115 ? 3.65 -2.152 8.156 1 93.62 115 LEU A N 1
ATOM 888 C CA . LEU A 1 115 ? 4.695 -2.242 9.172 1 93.62 115 LEU A CA 1
ATOM 889 C C . LEU A 1 115 ? 4.766 -3.646 9.758 1 93.62 115 LEU A C 1
ATOM 891 O O . LEU A 1 115 ? 5.852 -4.215 9.891 1 93.62 115 LEU A O 1
ATOM 895 N N . ASN A 1 116 ? 3.652 -4.203 10.016 1 91.75 116 ASN A N 1
ATOM 896 C CA . ASN A 1 116 ? 3.59 -5.527 10.633 1 91.75 116 ASN A CA 1
ATOM 897 C C . ASN A 1 116 ? 4.016 -6.617 9.648 1 91.75 116 ASN A C 1
ATOM 899 O O . ASN A 1 116 ? 4.547 -7.652 10.055 1 91.75 116 ASN A O 1
ATOM 903 N N . ALA A 1 117 ? 3.729 -6.398 8.367 1 90.06 117 ALA A N 1
ATOM 904 C CA . ALA A 1 117 ? 4.121 -7.352 7.336 1 90.06 117 ALA A CA 1
ATOM 905 C C . ALA A 1 117 ? 5.629 -7.309 7.098 1 90.06 117 ALA A C 1
ATOM 907 O O . ALA A 1 117 ? 6.238 -8.328 6.75 1 90.06 117 ALA A O 1
ATOM 908 N N . GLY A 1 118 ? 6.25 -6.176 7.035 1 78.88 118 GLY A N 1
ATOM 909 C CA . GLY A 1 118 ? 7.668 -5.992 6.773 1 78.88 118 GLY A CA 1
ATOM 910 C C . GLY A 1 118 ? 8.547 -6.34 7.961 1 78.88 118 GLY A C 1
ATOM 911 O O . GLY A 1 118 ? 9.742 -6.594 7.805 1 78.88 118 GLY A O 1
ATOM 912 N N . VAL A 1 119 ? 8.148 -6.031 9.219 1 62.88 119 VAL A N 1
ATOM 913 C CA . VAL A 1 119 ? 8.992 -6.242 10.391 1 62.88 119 VAL A CA 1
ATOM 914 C C . VAL A 1 119 ? 9.047 -7.727 10.734 1 62.88 119 VAL A C 1
ATOM 916 O O . VAL A 1 119 ? 8.055 -8.445 10.562 1 62.88 119 VAL A O 1
ATOM 919 N N . ASP A 1 120 ? 10.188 -8.383 10.328 1 54.34 120 ASP A N 1
ATOM 920 C CA . ASP A 1 120 ? 10.539 -9.75 10.703 1 54.34 120 ASP A CA 1
ATOM 921 C C . ASP A 1 120 ? 10.031 -10.094 12.102 1 54.34 120 ASP A C 1
ATOM 923 O O . ASP A 1 120 ? 10.5 -9.531 13.094 1 54.34 120 ASP A O 1
ATOM 927 N N . THR A 1 121 ? 8.773 -10.164 12.32 1 41.09 121 THR A N 1
ATOM 928 C CA . THR A 1 121 ? 8.477 -10.766 13.617 1 41.09 121 THR A CA 1
ATOM 929 C C . THR A 1 121 ? 9.266 -12.055 13.805 1 41.09 121 THR A C 1
ATOM 931 O O . THR A 1 121 ? 8.773 -13.141 13.492 1 41.09 121 THR A O 1
ATOM 934 N N . SER A 1 122 ? 10.055 -12.484 13.039 1 36.31 122 SER A N 1
ATOM 935 C CA . SER A 1 122 ? 10.797 -13.672 13.445 1 36.31 122 SER A CA 1
ATOM 936 C C . SER A 1 122 ? 11.469 -13.461 14.797 1 36.31 122 SER A C 1
ATOM 938 O O . SER A 1 122 ? 12.453 -12.719 14.898 1 36.31 122 SER A O 1
ATOM 940 N N . GLY A 1 123 ? 10.93 -12.938 15.891 1 29.72 123 GLY A N 1
ATOM 941 C CA . GLY A 1 123 ? 11.492 -13.617 17.047 1 29.72 123 GLY A CA 1
ATOM 942 C C . GLY A 1 123 ? 11.406 -15.133 16.953 1 29.72 123 GLY A C 1
ATOM 943 O O . GLY A 1 123 ? 10.562 -15.664 16.219 1 29.72 123 GLY A O 1
ATOM 944 N N . MET B 1 1 ? -6.75 -0.498 60.219 1 37.81 1 MET B N 1
ATOM 945 C CA . MET B 1 1 ? -6.18 0.326 59.156 1 37.81 1 MET B CA 1
ATOM 946 C C . MET B 1 1 ? -6.449 -0.285 57.781 1 37.81 1 MET B C 1
ATOM 948 O O . MET B 1 1 ? -5.91 -1.343 57.438 1 37.81 1 MET B O 1
ATOM 952 N N . ALA B 1 2 ? -7.684 -0.056 57.25 1 46.34 2 ALA B N 1
ATOM 953 C CA . ALA B 1 2 ? -8.18 -0.635 56 1 46.34 2 ALA B CA 1
ATOM 954 C C . ALA B 1 2 ? -7.34 -0.177 54.812 1 46.34 2 ALA B C 1
ATOM 956 O O . ALA B 1 2 ? -7.227 1.022 54.562 1 46.34 2 ALA B O 1
ATOM 957 N N . GLN B 1 3 ? -6.215 -0.827 54.406 1 47.31 3 GLN B N 1
ATOM 958 C CA . GLN B 1 3 ? -5.441 -0.617 53.188 1 47.31 3 GLN B CA 1
ATOM 959 C C . GLN B 1 3 ? -6.297 -0.837 51.938 1 47.31 3 GLN B C 1
ATOM 961 O O . GLN B 1 3 ? -6.84 -1.926 51.75 1 47.31 3 GLN B O 1
ATOM 966 N N . HIS B 1 4 ? -7.105 0.174 51.531 1 52.25 4 HIS B N 1
ATOM 967 C CA . HIS B 1 4 ? -7.781 0.177 50.219 1 52.25 4 HIS B CA 1
ATOM 968 C C . HIS B 1 4 ? -6.793 -0.048 49.094 1 52.25 4 HIS B C 1
ATOM 970 O O . HIS B 1 4 ? -5.855 0.731 48.906 1 52.25 4 HIS B O 1
ATOM 976 N N . SER B 1 5 ? -6.477 -1.246 48.656 1 47.47 5 SER B N 1
ATOM 977 C CA . SER B 1 5 ? -5.77 -1.601 47.438 1 47.47 5 SER B CA 1
ATOM 978 C C . SER B 1 5 ? -6.43 -0.97 46.219 1 47.47 5 SER B C 1
ATOM 980 O O . SER B 1 5 ? -7.602 -1.228 45.938 1 47.47 5 SER B O 1
ATOM 982 N N . ASN B 1 6 ? -6.16 0.241 45.781 1 47.59 6 ASN B N 1
ATOM 983 C CA . ASN B 1 6 ? -6.57 0.871 44.531 1 47.59 6 ASN B CA 1
ATOM 984 C C . ASN B 1 6 ? -6.242 -0.006 43.344 1 47.59 6 ASN B C 1
ATOM 986 O O . ASN B 1 6 ? -5.094 -0.043 42.875 1 47.59 6 ASN B O 1
ATOM 990 N N . ARG B 1 7 ? -6.867 -1.139 43.125 1 45.47 7 ARG B N 1
ATOM 991 C CA . ARG B 1 7 ? -6.797 -1.823 41.844 1 45.47 7 ARG B CA 1
ATOM 992 C C . ARG B 1 7 ? -7.133 -0.873 40.688 1 45.47 7 ARG B C 1
ATOM 994 O O . ARG B 1 7 ? -8.266 -0.407 40.594 1 45.47 7 ARG B O 1
ATOM 1001 N N . ASN B 1 8 ? -6.16 -0.134 40.188 1 51.38 8 ASN B N 1
ATOM 1002 C CA . ASN B 1 8 ? -6.305 0.661 39 1 51.38 8 ASN B CA 1
ATOM 1003 C C . ASN B 1 8 ? -7.012 -0.123 37.875 1 51.38 8 ASN B C 1
ATOM 1005 O O . ASN B 1 8 ? -6.457 -1.077 37.344 1 51.38 8 ASN B O 1
ATOM 1009 N N . PHE B 1 9 ? -8.258 -0.302 37.75 1 53.16 9 PHE B N 1
ATOM 1010 C CA . PHE B 1 9 ? -9.055 -0.836 36.656 1 53.16 9 PHE B CA 1
ATOM 1011 C C . PHE B 1 9 ? -8.742 -0.107 35.344 1 53.16 9 PHE B C 1
ATOM 1013 O O . PHE B 1 9 ? -9.195 1.017 35.156 1 53.16 9 PHE B O 1
ATOM 1020 N N . VAL B 1 10 ? -7.641 -0.293 34.844 1 57.09 10 VAL B N 1
ATOM 1021 C CA . VAL B 1 10 ? -7.488 0.131 33.469 1 57.09 10 VAL B CA 1
ATOM 1022 C C . VAL B 1 10 ? -8.633 -0.427 32.625 1 57.09 10 VAL B C 1
ATOM 1024 O O . VAL B 1 10 ? -8.906 -1.63 32.656 1 57.09 10 VAL B O 1
ATOM 1027 N N . THR B 1 11 ? -9.555 0.352 32.25 1 59.91 11 THR B N 1
ATOM 1028 C CA . THR B 1 11 ? -10.695 -0.066 31.453 1 59.91 11 THR B CA 1
ATOM 1029 C C . THR B 1 11 ? -10.25 -0.51 30.062 1 59.91 11 THR B C 1
ATOM 1031 O O . THR B 1 11 ? -9.234 -0.027 29.547 1 59.91 11 THR B O 1
ATOM 1034 N N . PRO B 1 12 ? -10.836 -1.49 29.578 1 58.97 12 PRO B N 1
ATOM 1035 C CA . PRO B 1 12 ? -10.516 -2.018 28.25 1 58.97 12 PRO B CA 1
ATOM 1036 C C . PRO B 1 12 ? -10.375 -0.919 27.203 1 58.97 12 PRO B C 1
ATOM 1038 O O . PRO B 1 12 ? -9.57 -1.051 26.281 1 58.97 12 PRO B O 1
ATOM 1041 N N . ALA B 1 13 ? -11.125 0.103 27.406 1 57.06 13 ALA B N 1
ATOM 1042 C CA . ALA B 1 13 ? -11.07 1.219 26.469 1 57.06 13 ALA B CA 1
ATOM 1043 C C . ALA B 1 13 ? -9.727 1.936 26.547 1 57.06 13 ALA B C 1
ATOM 1045 O O . ALA B 1 13 ? -9.195 2.385 25.516 1 57.06 13 ALA B O 1
ATOM 1046 N N . GLU B 1 14 ? -9.18 2.184 27.672 1 58.28 14 GLU B N 1
ATOM 1047 C CA . GLU B 1 14 ? -7.895 2.85 27.859 1 58.28 14 GLU B CA 1
ATOM 1048 C C . GLU B 1 14 ? -6.754 2.031 27.266 1 58.28 14 GLU B C 1
ATOM 1050 O O . GLU B 1 14 ? -5.793 2.592 26.734 1 58.28 14 GLU B O 1
ATOM 1055 N N . GLU B 1 15 ? -6.855 0.737 27.344 1 57.34 15 GLU B N 1
ATOM 1056 C CA . GLU B 1 15 ? -5.84 -0.144 26.766 1 57.34 15 GLU B CA 1
ATOM 1057 C C . GLU B 1 15 ? -5.852 -0.076 25.25 1 57.34 15 GLU B C 1
ATOM 1059 O O . GLU B 1 15 ? -4.793 -0.079 24.609 1 57.34 15 GLU B O 1
ATOM 1064 N N . SER B 1 16 ? -7.094 0.012 24.766 1 61.16 16 SER B N 1
ATOM 1065 C CA . SER B 1 16 ? -7.207 0.082 23.312 1 61.16 16 SER B CA 1
ATOM 1066 C C . SER B 1 16 ? -6.625 1.383 22.766 1 61.16 16 SER B C 1
ATOM 1068 O O . SER B 1 16 ? -5.965 1.389 21.734 1 61.16 16 SER B O 1
ATOM 1070 N N . GLU B 1 17 ? -6.859 2.412 23.594 1 62.06 17 GLU B N 1
ATOM 1071 C CA . GLU B 1 17 ? -6.316 3.703 23.188 1 62.06 17 GLU B CA 1
ATOM 1072 C C . GLU B 1 17 ? -4.801 3.734 23.328 1 62.06 17 GLU B C 1
ATOM 1074 O O . GLU B 1 17 ? -4.102 4.285 22.469 1 62.06 17 GLU B O 1
ATOM 1079 N N . SER B 1 18 ? -4.375 3.072 24.406 1 68.69 18 SER B N 1
ATOM 1080 C CA . SER B 1 18 ? -2.936 3.02 24.641 1 68.69 18 SER B CA 1
ATOM 1081 C C . SER B 1 18 ? -2.225 2.209 23.562 1 68.69 18 SER B C 1
ATOM 1083 O O . SER B 1 18 ? -1.159 2.602 23.078 1 68.69 18 SER B O 1
ATOM 1085 N N . THR B 1 19 ? -2.936 1.144 23.219 1 68.69 19 THR B N 1
ATOM 1086 C CA . THR B 1 19 ? -2.307 0.305 22.203 1 68.69 19 THR B CA 1
ATOM 1087 C C . THR B 1 19 ? -2.303 1.007 20.859 1 68.69 19 THR B C 1
ATOM 1089 O O . THR B 1 19 ? -1.298 0.984 20.141 1 68.69 19 THR B O 1
ATOM 1092 N N . ALA B 1 20 ? -3.445 1.631 20.609 1 71.12 20 ALA B N 1
ATOM 1093 C CA . ALA B 1 20 ? -3.533 2.338 19.344 1 71.12 20 ALA B CA 1
ATOM 1094 C C . ALA B 1 20 ? -2.514 3.473 19.266 1 71.12 20 ALA B C 1
ATOM 1096 O O . ALA B 1 20 ? -1.878 3.682 18.234 1 71.12 20 ALA B O 1
ATOM 1097 N N . SER B 1 21 ? -2.387 4.109 20.375 1 78.31 21 SER B N 1
ATOM 1098 C CA . SER B 1 21 ? -1.415 5.195 20.438 1 78.31 21 SER B CA 1
ATOM 1099 C C . SER B 1 21 ? 0.011 4.672 20.297 1 78.31 21 SER B C 1
ATOM 1101 O O . SER B 1 21 ? 0.827 5.262 19.594 1 78.31 21 SER B O 1
ATOM 1103 N N . ALA B 1 22 ? 0.21 3.549 20.891 1 83 22 ALA B N 1
ATOM 1104 C CA . ALA B 1 22 ? 1.541 2.951 20.828 1 83 22 ALA B CA 1
ATOM 1105 C C . ALA B 1 22 ? 1.876 2.488 19.406 1 83 22 ALA B C 1
ATOM 1107 O O . ALA B 1 22 ? 3.016 2.629 18.953 1 83 22 ALA B O 1
ATOM 1108 N N . GLU B 1 23 ? 0.905 2.012 18.656 1 82.25 23 GLU B N 1
ATOM 1109 C CA . GLU B 1 23 ? 1.127 1.543 17.281 1 82.25 23 GLU B CA 1
ATOM 1110 C C . GLU B 1 23 ? 1.431 2.705 16.344 1 82.25 23 GLU B C 1
ATOM 1112 O O . GLU B 1 23 ? 2.309 2.604 15.484 1 82.25 23 GLU B O 1
ATOM 1117 N N . LEU B 1 24 ? 0.783 3.773 16.656 1 84.25 24 LEU B N 1
ATOM 1118 C CA . LEU B 1 24 ? 0.995 4.934 15.797 1 84.25 24 LEU B CA 1
ATOM 1119 C C . LEU B 1 24 ? 2.367 5.551 16.047 1 84.25 24 LEU B C 1
ATOM 1121 O O . LEU B 1 24 ? 3.002 6.059 15.125 1 84.25 24 LEU B O 1
ATOM 1125 N N . GLN B 1 25 ? 2.801 5.469 17.25 1 88 25 GLN B N 1
ATOM 1126 C CA . GLN B 1 25 ? 4.141 5.953 17.562 1 88 25 GLN B CA 1
ATOM 1127 C C . GLN B 1 25 ? 5.207 5.105 16.891 1 88 25 GLN B C 1
ATOM 1129 O O . GLN B 1 25 ? 6.23 5.629 16.438 1 88 25 GLN B O 1
ATOM 1134 N N . LYS B 1 26 ? 4.898 3.82 16.812 1 88.69 26 LYS B N 1
ATOM 1135 C CA . LYS B 1 26 ? 5.824 2.922 16.141 1 88.69 26 LYS B CA 1
ATOM 1136 C C . LYS B 1 26 ? 5.934 3.271 14.656 1 88.69 26 LYS B C 1
ATOM 1138 O O . LYS B 1 26 ? 7.008 3.15 14.062 1 88.69 26 LYS B O 1
ATOM 1143 N N . LEU B 1 27 ? 4.895 3.771 14.141 1 90.75 27 LEU B N 1
ATOM 1144 C CA . LEU B 1 27 ? 4.863 4.141 12.734 1 90.75 27 LEU B CA 1
ATOM 1145 C C . LEU B 1 27 ? 5.828 5.289 12.453 1 90.75 27 LEU B C 1
ATOM 1147 O O . LEU B 1 27 ? 6.449 5.336 11.391 1 90.75 27 LEU B O 1
ATOM 1151 N N . ALA B 1 28 ? 6.016 6.094 13.484 1 92.12 28 ALA B N 1
ATOM 1152 C CA . ALA B 1 28 ? 6.598 7.41 13.242 1 92.12 28 ALA B CA 1
ATOM 1153 C C . ALA B 1 28 ? 8.125 7.355 13.281 1 92.12 28 ALA B C 1
ATOM 1155 O O . ALA B 1 28 ? 8.797 8.344 12.984 1 92.12 28 ALA B O 1
ATOM 1156 N N . THR B 1 29 ? 8.711 6.172 13.531 1 93.62 29 THR B N 1
ATOM 1157 C CA . THR B 1 29 ? 10.164 6.098 13.531 1 93.62 29 THR B CA 1
ATOM 1158 C C . THR B 1 29 ? 10.703 6.039 12.102 1 93.62 29 THR B C 1
ATOM 1160 O O . THR B 1 29 ? 10.086 5.43 11.227 1 93.62 29 THR B O 1
ATOM 1163 N N . ALA B 1 30 ? 11.883 6.656 11.859 1 94 30 ALA B N 1
ATOM 1164 C CA . ALA B 1 30 ? 12.492 6.719 10.531 1 94 30 ALA B CA 1
ATOM 1165 C C . ALA B 1 30 ? 12.703 5.32 9.961 1 94 30 ALA B C 1
ATOM 1167 O O . ALA B 1 30 ? 12.484 5.09 8.766 1 94 30 ALA B O 1
ATOM 1168 N N . LYS B 1 31 ? 13.148 4.422 10.758 1 94.12 31 LYS B N 1
ATOM 1169 C CA . LYS B 1 31 ? 13.391 3.045 10.336 1 94.12 31 LYS B CA 1
ATOM 1170 C C . LYS B 1 31 ? 12.094 2.385 9.859 1 94.12 31 LYS B C 1
ATOM 1172 O O . LYS B 1 31 ? 12.07 1.752 8.805 1 94.12 3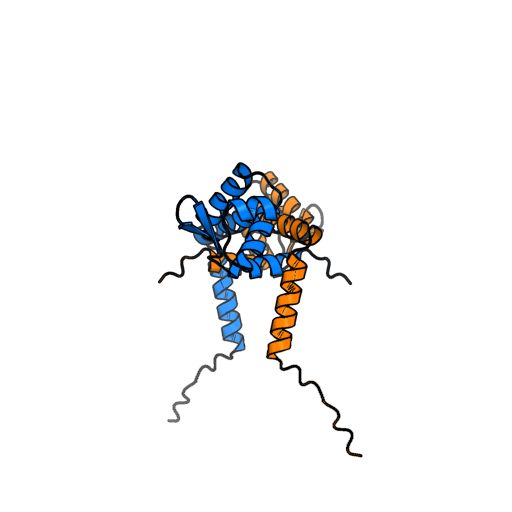1 LYS B O 1
ATOM 1177 N N . ASN B 1 32 ? 11.07 2.562 10.648 1 95.12 32 ASN B N 1
ATOM 1178 C CA . ASN B 1 32 ? 9.797 1.936 10.312 1 95.12 32 ASN B CA 1
ATOM 1179 C C . ASN B 1 32 ? 9.172 2.568 9.07 1 95.12 32 ASN B C 1
ATOM 1181 O O . ASN B 1 32 ? 8.586 1.87 8.242 1 95.12 32 ASN B O 1
ATOM 1185 N N . ILE B 1 33 ? 9.328 3.846 8.945 1 95.88 33 ILE B N 1
ATOM 1186 C CA . ILE B 1 33 ? 8.789 4.535 7.781 1 95.88 33 ILE B CA 1
ATOM 1187 C C . ILE B 1 33 ? 9.461 4.02 6.516 1 95.88 33 ILE B C 1
ATOM 1189 O O . ILE B 1 33 ? 8.797 3.77 5.504 1 95.88 33 ILE B O 1
ATOM 1193 N N . LYS B 1 34 ? 10.719 3.857 6.598 1 94.88 34 LYS B N 1
ATOM 1194 C CA . LYS B 1 34 ? 11.461 3.33 5.453 1 94.88 34 LYS B CA 1
ATOM 1195 C C . LYS B 1 34 ? 11.008 1.912 5.117 1 94.88 34 LYS B C 1
ATOM 1197 O O . LYS B 1 34 ? 10.82 1.577 3.943 1 94.88 34 LYS B O 1
ATOM 1202 N N . ALA B 1 35 ? 10.875 1.102 6.133 1 94.19 35 ALA B N 1
ATOM 1203 C CA . ALA B 1 35 ? 10.43 -0.274 5.926 1 94.19 35 ALA B CA 1
ATOM 1204 C C . ALA B 1 35 ? 9.039 -0.315 5.301 1 94.19 35 ALA B C 1
ATOM 1206 O O . ALA B 1 35 ? 8.789 -1.091 4.375 1 94.19 35 ALA B O 1
ATOM 1207 N N . ILE B 1 36 ? 8.172 0.519 5.789 1 95.69 36 ILE B N 1
ATOM 1208 C CA . ILE B 1 36 ? 6.809 0.607 5.27 1 95.69 36 ILE B CA 1
ATOM 1209 C C . ILE B 1 36 ? 6.844 1.026 3.803 1 95.69 36 ILE B C 1
ATOM 1211 O O . ILE B 1 36 ? 6.211 0.391 2.955 1 95.69 36 ILE B O 1
ATOM 1215 N N . SER B 1 37 ? 7.621 2.09 3.535 1 96 37 SER B N 1
ATOM 1216 C CA . SER B 1 37 ? 7.672 2.617 2.176 1 96 37 SER B CA 1
ATOM 1217 C C . SER B 1 37 ? 8.18 1.567 1.193 1 96 37 SER B C 1
ATOM 1219 O O . SER B 1 37 ? 7.684 1.469 0.069 1 96 37 SER B O 1
ATOM 1221 N N . LEU B 1 38 ? 9.102 0.729 1.609 1 94.12 38 LEU B N 1
ATOM 1222 C CA . LEU B 1 38 ? 9.664 -0.311 0.753 1 94.12 38 LEU B CA 1
ATOM 1223 C C . LEU B 1 38 ? 8.625 -1.382 0.444 1 94.12 38 LEU B C 1
ATOM 1225 O O . LEU B 1 38 ? 8.484 -1.806 -0.706 1 94.12 38 LEU B O 1
ATOM 1229 N N . LEU B 1 39 ? 7.941 -1.809 1.44 1 95.75 39 LEU B N 1
ATOM 1230 C CA . LEU B 1 39 ? 6.91 -2.822 1.237 1 95.75 39 LEU B CA 1
ATOM 1231 C C . LEU B 1 39 ? 5.781 -2.281 0.368 1 95.75 39 LEU B C 1
ATOM 1233 O O . LEU B 1 39 ? 5.305 -2.969 -0.539 1 95.75 39 LEU B O 1
ATOM 1237 N N . ILE B 1 40 ? 5.34 -1.058 0.69 1 97.25 40 ILE B N 1
ATOM 1238 C CA . ILE B 1 40 ? 4.254 -0.427 -0.054 1 97.25 40 ILE B CA 1
ATOM 1239 C C . ILE B 1 40 ? 4.652 -0.28 -1.521 1 97.25 40 ILE B C 1
ATOM 1241 O O . ILE B 1 40 ? 3.85 -0.55 -2.418 1 97.25 40 ILE B O 1
ATOM 1245 N N . ARG B 1 41 ? 5.867 0.083 -1.752 1 96.44 41 ARG B N 1
ATOM 1246 C CA . ARG B 1 41 ? 6.367 0.22 -3.115 1 96.44 41 ARG B CA 1
ATOM 1247 C C . ARG B 1 41 ? 6.273 -1.103 -3.869 1 96.44 41 ARG B C 1
ATOM 1249 O O . ARG B 1 41 ? 5.973 -1.121 -5.066 1 96.44 41 ARG B O 1
ATOM 1256 N N . ALA B 1 42 ? 6.504 -2.133 -3.227 1 97.25 42 ALA B N 1
ATOM 1257 C CA . ALA B 1 42 ? 6.477 -3.451 -3.857 1 97.25 42 ALA B CA 1
ATOM 1258 C C . ALA B 1 42 ? 5.055 -3.834 -4.266 1 97.25 42 ALA B C 1
ATOM 1260 O O . ALA B 1 42 ? 4.859 -4.75 -5.066 1 97.25 42 ALA B O 1
ATOM 1261 N N . LEU B 1 43 ? 4.086 -3.135 -3.768 1 97.44 43 LEU B N 1
ATOM 1262 C CA . LEU B 1 43 ? 2.691 -3.496 -3.998 1 97.44 43 LEU B CA 1
ATOM 1263 C C . LEU B 1 43 ? 2.041 -2.545 -4.996 1 97.44 43 LEU B C 1
ATOM 1265 O O . LEU B 1 43 ? 0.854 -2.672 -5.301 1 97.44 43 LEU B O 1
ATOM 1269 N N . ASP B 1 44 ? 2.691 -1.602 -5.531 1 96 44 ASP B N 1
ATOM 1270 C CA . ASP B 1 44 ? 2.066 -0.477 -6.219 1 96 44 ASP B CA 1
ATOM 1271 C C . ASP B 1 44 ? 1.854 -0.788 -7.699 1 96 44 ASP B C 1
ATOM 1273 O O . ASP B 1 44 ? 1.46 0.088 -8.477 1 96 44 ASP B O 1
ATOM 1277 N N . SER B 1 45 ? 2.025 -2.012 -8.164 1 97.06 45 SER B N 1
ATOM 1278 C CA . SER B 1 45 ? 1.921 -2.395 -9.57 1 97.06 45 SER B CA 1
ATOM 1279 C C . SER B 1 45 ? 0.711 -3.291 -9.812 1 97.06 45 SER B C 1
ATOM 1281 O O . SER B 1 45 ? 0.546 -4.312 -9.141 1 97.06 45 SER B O 1
ATOM 1283 N N . PRO B 1 46 ? -0.07 -2.916 -10.836 1 97.12 46 PRO B N 1
ATOM 1284 C CA . PRO B 1 46 ? -1.206 -3.783 -11.156 1 97.12 46 PRO B CA 1
ATOM 1285 C C . PRO B 1 46 ? -0.789 -5.227 -11.43 1 97.12 46 PRO B C 1
ATOM 1287 O O . PRO B 1 46 ? -1.437 -6.16 -10.953 1 97.12 46 PRO B O 1
ATOM 1290 N N . LEU B 1 47 ? 0.267 -5.395 -12.125 1 97.62 47 LEU B N 1
ATOM 1291 C CA . LEU B 1 47 ? 0.712 -6.742 -12.461 1 97.62 47 LEU B CA 1
ATOM 1292 C C . LEU B 1 47 ? 1.146 -7.5 -11.211 1 97.62 47 LEU B C 1
ATOM 1294 O O . LEU B 1 47 ? 0.857 -8.695 -11.07 1 97.62 47 LEU B O 1
ATOM 1298 N N . ARG B 1 48 ? 1.837 -6.844 -10.375 1 98.31 48 ARG B N 1
ATOM 1299 C CA . ARG B 1 48 ? 2.256 -7.5 -9.141 1 98.31 48 ARG B CA 1
ATOM 1300 C C . ARG B 1 48 ? 1.052 -7.863 -8.273 1 98.31 48 ARG B C 1
ATOM 1302 O O . ARG B 1 48 ? 1.062 -8.883 -7.586 1 98.31 48 ARG B O 1
ATOM 1309 N N . ILE B 1 49 ? 0.053 -7.02 -8.32 1 97.88 49 ILE B N 1
ATOM 1310 C CA . ILE B 1 49 ? -1.172 -7.324 -7.59 1 97.88 49 ILE B CA 1
ATOM 1311 C C . ILE B 1 49 ? -1.833 -8.562 -8.188 1 97.88 49 ILE B C 1
ATOM 1313 O O . ILE B 1 49 ? -2.266 -9.461 -7.457 1 97.88 49 ILE B O 1
ATOM 1317 N N . GLU B 1 50 ? -1.864 -8.672 -9.438 1 97.75 50 GLU B N 1
ATOM 1318 C CA . GLU B 1 50 ? -2.406 -9.852 -10.109 1 97.75 50 GLU B CA 1
ATOM 1319 C C . GLU B 1 50 ? -1.629 -11.109 -9.734 1 97.75 50 GLU B C 1
ATOM 1321 O O . GLU B 1 50 ? -2.223 -12.156 -9.484 1 97.75 50 GLU B O 1
ATOM 1326 N N . ILE B 1 51 ? -0.338 -10.969 -9.727 1 98.44 51 ILE B N 1
ATOM 1327 C CA . ILE B 1 51 ? 0.525 -12.094 -9.375 1 98.44 51 ILE B CA 1
ATOM 1328 C C . ILE B 1 51 ? 0.23 -12.547 -7.949 1 98.44 51 ILE B C 1
ATOM 1330 O O . ILE B 1 51 ? 0.102 -13.742 -7.684 1 98.44 51 ILE B O 1
ATOM 1334 N N . ILE B 1 52 ? 0.088 -11.594 -7.086 1 98.31 52 ILE B N 1
ATOM 1335 C CA . ILE B 1 52 ? -0.185 -11.891 -5.684 1 98.31 52 ILE B CA 1
ATOM 1336 C C . ILE B 1 52 ? -1.52 -12.625 -5.559 1 98.31 52 ILE B C 1
ATOM 1338 O O . ILE B 1 52 ? -1.63 -13.602 -4.82 1 98.31 52 ILE B O 1
ATOM 1342 N N . LEU B 1 53 ? -2.512 -12.188 -6.277 1 97.25 53 LEU B N 1
ATOM 1343 C CA . LEU B 1 53 ? -3.828 -12.82 -6.234 1 97.25 53 LEU B CA 1
ATOM 1344 C C . LEU B 1 53 ? -3.764 -14.25 -6.75 1 97.25 53 LEU B C 1
ATOM 1346 O O . LEU B 1 53 ? -4.402 -15.148 -6.191 1 97.25 53 L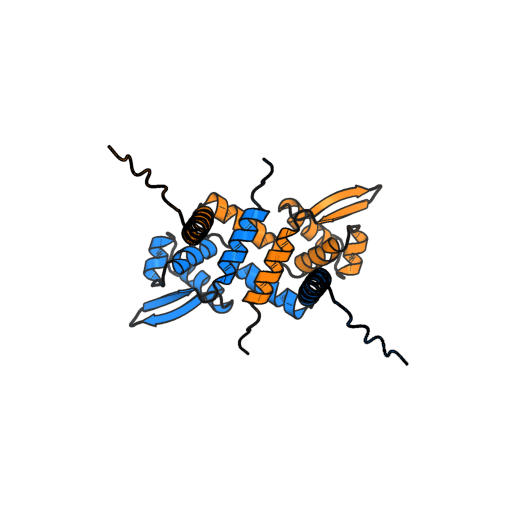EU B O 1
ATOM 1350 N N . ALA B 1 54 ? -3.02 -14.484 -7.738 1 97.62 54 ALA B N 1
ATOM 1351 C CA . ALA B 1 54 ? -2.832 -15.828 -8.266 1 97.62 54 ALA B CA 1
ATOM 1352 C C . ALA B 1 54 ? -2.152 -16.734 -7.234 1 97.62 54 ALA B C 1
ATOM 1354 O O . ALA B 1 54 ? -2.568 -17.875 -7.031 1 97.62 54 ALA B O 1
ATOM 1355 N N . LEU B 1 55 ? -1.184 -16.188 -6.555 1 98.12 55 LEU B N 1
ATOM 1356 C CA . LEU B 1 55 ? -0.399 -16.969 -5.609 1 98.12 55 LEU B CA 1
ATOM 1357 C C . LEU B 1 55 ? -1.187 -17.219 -4.328 1 98.12 55 LEU B C 1
ATOM 1359 O O . LEU B 1 55 ? -0.833 -18.109 -3.537 1 98.12 55 LEU B O 1
ATOM 1363 N N . ASN B 1 56 ? -2.148 -16.375 -4.094 1 96.62 56 ASN B N 1
ATOM 1364 C CA . ASN B 1 56 ? -3.025 -16.609 -2.955 1 96.62 56 ASN B CA 1
ATOM 1365 C C . ASN B 1 56 ? -3.834 -17.891 -3.141 1 96.62 56 ASN B C 1
ATOM 1367 O O . ASN B 1 56 ? -4.195 -18.562 -2.164 1 96.62 56 ASN B O 1
ATOM 1371 N N . GLU B 1 57 ? -4.152 -18.203 -4.305 1 95.62 57 GLU B N 1
ATOM 1372 C CA . GLU B 1 57 ? -4.926 -19.406 -4.602 1 95.62 57 GLU B CA 1
ATOM 1373 C C . GLU B 1 57 ? -4.098 -20.656 -4.395 1 95.62 57 GLU B C 1
ATOM 1375 O O . GLU B 1 57 ? -4.574 -21.641 -3.811 1 95.62 57 GLU B O 1
ATOM 1380 N N . ARG B 1 58 ? -2.969 -20.594 -4.867 1 97.31 58 ARG B N 1
ATOM 1381 C CA . ARG B 1 58 ? -2.033 -21.703 -4.762 1 97.31 58 ARG B CA 1
ATOM 1382 C C . ARG B 1 58 ? -0.655 -21.312 -5.285 1 97.31 58 ARG B C 1
ATOM 1384 O O . ARG B 1 58 ? -0.515 -20.312 -5.996 1 97.31 58 ARG B O 1
ATOM 1391 N N . PRO B 1 59 ? 0.395 -22.125 -4.957 1 98.06 59 PRO B N 1
ATOM 1392 C CA . PRO B 1 59 ? 1.696 -21.922 -5.598 1 98.06 59 PRO B CA 1
ATOM 1393 C C . PRO B 1 59 ? 1.649 -22.125 -7.109 1 98.06 59 PRO B C 1
ATOM 1395 O O . PRO B 1 59 ? 0.839 -22.906 -7.605 1 98.06 59 PRO B O 1
ATOM 1398 N N . HIS B 1 60 ? 2.512 -21.359 -7.832 1 98.25 60 HIS B N 1
ATOM 1399 C CA . HIS B 1 60 ? 2.568 -21.484 -9.281 1 98.25 60 HIS B CA 1
ATOM 1400 C C . HIS B 1 60 ? 4.008 -21.5 -9.781 1 98.25 60 HIS B C 1
ATOM 1402 O O . HIS B 1 60 ? 4.867 -20.812 -9.219 1 98.25 60 HIS B O 1
ATOM 1408 N N . TYR B 1 61 ? 4.16 -22.281 -10.836 1 97.69 61 TYR B N 1
ATOM 1409 C CA . TYR B 1 61 ? 5.387 -22.141 -11.609 1 97.69 61 TYR B CA 1
ATOM 1410 C C . TYR B 1 61 ? 5.426 -20.797 -12.32 1 97.69 61 TYR B C 1
ATOM 1412 O O . TYR B 1 61 ? 4.383 -20.219 -12.641 1 97.69 61 TYR B O 1
ATOM 1420 N N . VAL B 1 62 ? 6.691 -20.344 -12.586 1 97.62 62 VAL B N 1
ATOM 1421 C CA . VAL B 1 62 ? 6.848 -19.062 -13.281 1 97.62 62 VAL B CA 1
ATOM 1422 C C . VAL B 1 62 ? 6.113 -19.109 -14.617 1 97.62 62 VAL B C 1
ATOM 1424 O O . VAL B 1 62 ? 5.398 -18.156 -14.969 1 97.62 62 VAL B O 1
ATOM 1427 N N . HIS B 1 63 ? 6.234 -20.234 -15.328 1 96.75 63 HIS B N 1
ATOM 1428 C CA . HIS B 1 63 ? 5.641 -20.297 -16.656 1 96.75 63 HIS B CA 1
ATOM 1429 C C . HIS B 1 63 ? 4.117 -20.297 -16.578 1 96.75 63 HIS B C 1
ATOM 1431 O O . HIS B 1 63 ? 3.445 -19.859 -17.516 1 96.75 63 HIS B O 1
ATOM 1437 N N . GLU B 1 64 ? 3.531 -20.828 -15.523 1 97.69 64 GLU B N 1
ATOM 1438 C CA . GLU B 1 64 ? 2.088 -20.766 -15.32 1 97.69 64 GLU B CA 1
ATOM 1439 C C . GLU B 1 64 ? 1.633 -19.328 -15.078 1 97.69 64 GLU B C 1
ATOM 1441 O O . GLU B 1 64 ? 0.588 -18.906 -15.586 1 97.69 64 GLU B O 1
ATOM 1446 N N . LEU B 1 65 ? 2.418 -18.578 -14.32 1 98.25 65 LEU B N 1
ATOM 1447 C CA . LEU B 1 65 ? 2.096 -17.188 -14.039 1 98.25 65 LEU B CA 1
ATOM 1448 C C . LEU B 1 65 ? 2.135 -16.344 -15.312 1 98.25 65 LEU B C 1
ATOM 1450 O O . LEU B 1 65 ? 1.293 -15.469 -15.508 1 98.25 65 LEU B O 1
ATOM 1454 N N . VAL B 1 66 ? 3.143 -16.625 -16.141 1 98.06 66 VAL B N 1
ATOM 1455 C CA . VAL B 1 66 ? 3.289 -15.914 -17.406 1 98.06 66 VAL B CA 1
ATOM 1456 C C . VAL B 1 66 ? 2 -16.031 -18.219 1 98.06 66 VAL B C 1
ATOM 1458 O O . VAL B 1 66 ? 1.504 -15.031 -18.75 1 98.06 66 VAL B O 1
ATOM 1461 N N . LYS B 1 67 ? 1.391 -17.203 -18.25 1 97.88 67 LYS B N 1
ATOM 1462 C CA . LYS B 1 67 ? 0.149 -17.453 -18.969 1 97.88 67 LYS B CA 1
ATOM 1463 C C . LYS B 1 67 ? -1.039 -16.797 -18.281 1 97.88 67 LYS B C 1
ATOM 1465 O O . LYS B 1 67 ? -1.886 -16.188 -18.922 1 97.88 67 LYS B O 1
ATOM 1470 N N . LEU B 1 68 ? -1.031 -16.875 -17.016 1 96.75 68 LEU B N 1
ATOM 1471 C CA . LEU B 1 68 ? -2.164 -16.422 -16.219 1 96.75 68 LEU B CA 1
ATOM 1472 C C . LEU B 1 68 ? -2.299 -14.898 -16.297 1 96.75 68 LEU B C 1
ATOM 1474 O O . LEU B 1 68 ? -3.41 -14.375 -16.406 1 96.75 68 LEU B O 1
ATOM 1478 N N . VAL B 1 69 ? -1.188 -14.164 -16.203 1 96.88 69 VAL B N 1
ATOM 1479 C CA . VAL B 1 69 ? -1.254 -12.711 -16.125 1 96.88 69 VAL B CA 1
ATOM 1480 C C . VAL B 1 69 ? -1.04 -12.109 -17.516 1 96.88 69 VAL B C 1
ATOM 1482 O O . VAL B 1 69 ? -1.013 -10.891 -17.672 1 96.88 69 VAL B O 1
ATOM 1485 N N . LYS B 1 70 ? -0.833 -12.992 -18.484 1 97 70 LYS B N 1
ATOM 1486 C CA . LYS B 1 70 ? -0.718 -12.617 -19.891 1 97 70 LYS B CA 1
ATOM 1487 C C . LYS B 1 70 ? 0.379 -11.57 -20.094 1 97 70 LYS B C 1
ATOM 1489 O O . LYS B 1 70 ? 0.148 -10.531 -20.719 1 97 70 LYS B O 1
ATOM 1494 N N . SER B 1 71 ? 1.529 -11.789 -19.562 1 97.75 71 SER B N 1
ATOM 1495 C CA . SER B 1 71 ? 2.707 -10.938 -19.688 1 97.75 71 SER B CA 1
ATOM 1496 C C . SER B 1 71 ? 3.947 -11.75 -20.031 1 97.75 71 SER B C 1
ATOM 1498 O O . SER B 1 71 ? 3.943 -12.977 -19.922 1 97.75 71 SER B O 1
ATOM 1500 N N . SER B 1 72 ? 4.988 -11.094 -20.453 1 97.88 72 SER B N 1
ATOM 1501 C CA . SER B 1 72 ? 6.207 -11.789 -20.859 1 97.88 72 SER B CA 1
ATOM 1502 C C . SER B 1 72 ? 6.93 -12.375 -19.641 1 97.88 72 SER B C 1
ATOM 1504 O O . SER B 1 72 ? 6.812 -11.859 -18.531 1 97.88 72 SER B O 1
ATOM 1506 N N . GLN B 1 73 ? 7.699 -13.453 -19.859 1 97.69 73 GLN B N 1
ATOM 1507 C CA . GLN B 1 73 ? 8.422 -14.125 -18.797 1 97.69 73 GLN B CA 1
ATOM 1508 C C . GLN B 1 73 ? 9.469 -13.203 -18.172 1 97.69 73 GLN B C 1
ATOM 1510 O O . GLN B 1 73 ? 9.6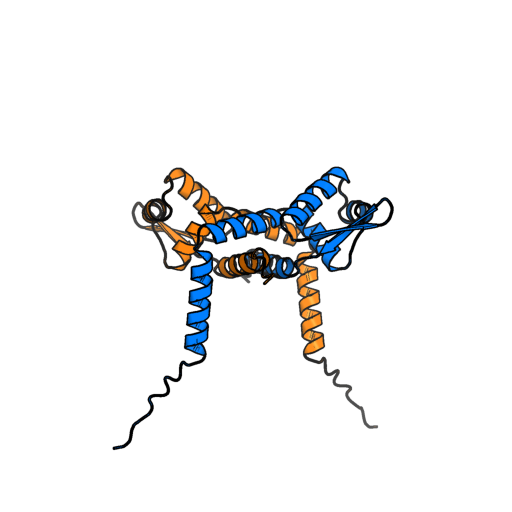17 -13.164 -16.938 1 97.69 73 GLN B O 1
ATOM 1515 N N . PRO B 1 74 ? 10.156 -12.383 -19 1 98.19 74 PRO B N 1
ATOM 1516 C CA . PRO B 1 74 ? 11.125 -11.484 -18.359 1 98.19 74 PRO B CA 1
ATOM 1517 C C . PRO B 1 74 ? 10.469 -10.492 -17.406 1 98.19 74 PRO B C 1
ATOM 1519 O O . PRO B 1 74 ? 11.008 -10.211 -16.328 1 98.19 74 PRO B O 1
ATOM 1522 N N . LEU B 1 75 ? 9.352 -9.945 -17.766 1 98.06 75 LEU B N 1
ATOM 1523 C CA . LEU B 1 75 ? 8.641 -8.977 -16.938 1 98.06 75 LEU B CA 1
ATOM 1524 C C . LEU B 1 75 ? 8.117 -9.641 -15.664 1 98.06 75 LEU B C 1
ATOM 1526 O O . LEU B 1 75 ? 8.266 -9.102 -14.57 1 98.06 75 LEU B O 1
ATOM 1530 N N . VAL B 1 76 ? 7.516 -10.781 -15.844 1 98.5 76 VAL B N 1
ATOM 1531 C CA . VAL B 1 76 ? 7 -11.523 -14.703 1 98.5 76 VAL B CA 1
ATOM 1532 C C . VAL B 1 76 ? 8.141 -11.852 -13.742 1 98.5 76 VAL B C 1
ATOM 1534 O O . VAL B 1 76 ? 8 -11.711 -12.523 1 98.5 76 VAL B O 1
ATOM 1537 N N . SER B 1 77 ? 9.203 -12.266 -14.281 1 98 77 SER B N 1
ATOM 1538 C CA . SER B 1 77 ? 10.359 -12.602 -13.461 1 98 77 SER B CA 1
ATOM 1539 C C . SER B 1 77 ? 10.875 -11.391 -12.695 1 98 77 SER B C 1
ATOM 1541 O O . SER B 1 77 ? 11.219 -11.492 -11.516 1 98 77 SER B O 1
ATOM 1543 N N . GLN B 1 78 ? 10.922 -10.32 -13.359 1 98.25 78 GLN B N 1
ATOM 1544 C CA . GLN B 1 78 ? 11.352 -9.078 -12.719 1 98.25 78 GLN B CA 1
ATOM 1545 C C . GLN B 1 78 ? 10.43 -8.711 -11.555 1 98.25 78 GLN B C 1
ATOM 1547 O O . GLN B 1 78 ? 10.906 -8.359 -10.469 1 98.25 78 GLN B O 1
ATOM 1552 N N . HIS B 1 79 ? 9.164 -8.789 -11.781 1 98.5 79 HIS B N 1
ATOM 1553 C CA . HIS B 1 79 ? 8.203 -8.469 -10.734 1 98.5 79 HIS B CA 1
ATOM 1554 C C . HIS B 1 79 ? 8.281 -9.461 -9.586 1 98.5 79 HIS B C 1
ATOM 1556 O O . HIS B 1 79 ? 8.172 -9.086 -8.422 1 98.5 79 HIS B O 1
ATOM 1562 N N . LEU B 1 80 ? 8.477 -10.75 -9.891 1 98.5 80 LEU B N 1
ATOM 1563 C CA . LEU B 1 80 ? 8.633 -11.773 -8.859 1 98.5 80 LEU B CA 1
ATOM 1564 C C . LEU B 1 80 ? 9.875 -11.516 -8.023 1 98.5 80 LEU B C 1
ATOM 1566 O O . LEU B 1 80 ? 9.883 -11.766 -6.812 1 98.5 80 LEU B O 1
ATOM 1570 N N . LYS B 1 81 ? 10.875 -11.047 -8.656 1 98.19 81 LYS B N 1
ATOM 1571 C CA . LYS B 1 81 ? 12.086 -10.688 -7.922 1 98.19 81 LYS B CA 1
ATOM 1572 C C . LYS B 1 81 ? 11.812 -9.555 -6.938 1 98.19 81 LYS B C 1
ATOM 1574 O O . LYS B 1 81 ? 12.258 -9.609 -5.789 1 98.19 81 LYS B O 1
ATOM 1579 N N . VAL B 1 82 ? 11.141 -8.508 -7.355 1 97.94 82 VAL B N 1
ATOM 1580 C CA . VAL B 1 82 ? 10.773 -7.391 -6.496 1 97.94 82 VAL B CA 1
ATOM 1581 C C . VAL B 1 82 ? 9.953 -7.895 -5.309 1 97.94 82 VAL B C 1
ATOM 1583 O O . VAL B 1 82 ? 10.234 -7.547 -4.16 1 97.94 82 VAL B O 1
ATOM 1586 N N . LEU B 1 83 ? 8.969 -8.742 -5.578 1 98.06 83 LEU B N 1
ATOM 1587 C CA . LEU B 1 83 ? 8.086 -9.266 -4.547 1 98.06 83 LEU B CA 1
ATOM 1588 C C . LEU B 1 83 ? 8.852 -10.164 -3.576 1 98.06 83 LEU B C 1
ATOM 1590 O O . LEU B 1 83 ? 8.617 -10.117 -2.367 1 98.06 83 LEU B O 1
ATOM 1594 N N . LYS B 1 84 ? 9.758 -10.961 -4.078 1 97.44 84 LYS B N 1
ATOM 1595 C CA . LYS B 1 84 ? 10.555 -11.844 -3.238 1 97.44 84 LYS B CA 1
ATOM 1596 C C . LYS B 1 84 ? 11.492 -11.039 -2.336 1 97.44 84 LYS B C 1
ATOM 1598 O O . LYS B 1 84 ? 11.602 -11.32 -1.142 1 97.44 84 LYS B O 1
ATOM 1603 N N . THR B 1 85 ? 12.156 -10.031 -2.922 1 96.31 85 THR B N 1
ATOM 1604 C CA . THR B 1 85 ? 13.07 -9.18 -2.174 1 96.31 85 THR B CA 1
ATOM 1605 C C . THR B 1 85 ? 12.344 -8.461 -1.041 1 96.31 85 THR B C 1
ATOM 1607 O O . THR B 1 85 ? 12.906 -8.258 0.034 1 96.31 85 THR B O 1
ATOM 1610 N N . ALA B 1 86 ? 11.086 -8.148 -1.25 1 95.56 86 ALA B N 1
ATOM 1611 C CA . ALA B 1 86 ? 10.281 -7.469 -0.242 1 95.56 86 ALA B CA 1
ATOM 1612 C C . ALA B 1 86 ? 9.711 -8.461 0.77 1 95.56 86 ALA B C 1
ATOM 1614 O O . ALA B 1 86 ? 9.008 -8.062 1.705 1 95.56 86 ALA B O 1
ATOM 1615 N N . GLY B 1 87 ? 9.93 -9.734 0.536 1 95.62 87 GLY B N 1
ATOM 1616 C CA . GLY B 1 87 ? 9.484 -10.766 1.455 1 95.62 87 GLY B CA 1
ATOM 1617 C C . GLY B 1 87 ? 8.023 -11.141 1.272 1 95.62 87 GLY B C 1
ATOM 1618 O O . GLY B 1 87 ? 7.418 -11.75 2.156 1 95.62 87 GLY B O 1
ATOM 1619 N N . ILE B 1 88 ? 7.445 -10.805 0.214 1 97.31 88 ILE B N 1
ATOM 1620 C CA . ILE B 1 88 ? 6.02 -11 -0.029 1 97.31 88 ILE B CA 1
ATOM 1621 C C . ILE B 1 88 ? 5.781 -12.406 -0.591 1 97.31 88 ILE B C 1
ATOM 1623 O O . ILE B 1 88 ? 4.773 -13.039 -0.279 1 97.31 88 ILE B O 1
ATOM 1627 N N . VAL B 1 89 ? 6.734 -12.898 -1.392 1 98.19 89 VAL B N 1
ATOM 1628 C CA . VAL B 1 89 ? 6.617 -14.242 -1.953 1 98.19 89 VAL B CA 1
ATOM 1629 C C . VAL B 1 89 ? 7.883 -15.047 -1.645 1 98.19 89 VAL B C 1
ATOM 1631 O O . VAL B 1 89 ? 8.922 -14.469 -1.311 1 98.19 89 VAL B O 1
ATOM 1634 N N . ASP B 1 90 ? 7.719 -16.297 -1.722 1 98.12 90 ASP B N 1
ATOM 1635 C CA . ASP B 1 90 ? 8.836 -17.234 -1.61 1 98.12 90 ASP B CA 1
ATOM 1636 C C . ASP B 1 90 ? 9.031 -18 -2.91 1 98.12 90 ASP B C 1
ATOM 1638 O O . ASP B 1 90 ? 8.094 -18.172 -3.689 1 98.12 90 ASP B O 1
ATOM 1642 N N . ALA B 1 91 ? 10.195 -18.438 -3.104 1 97.88 91 ALA B N 1
ATOM 1643 C CA . ALA B 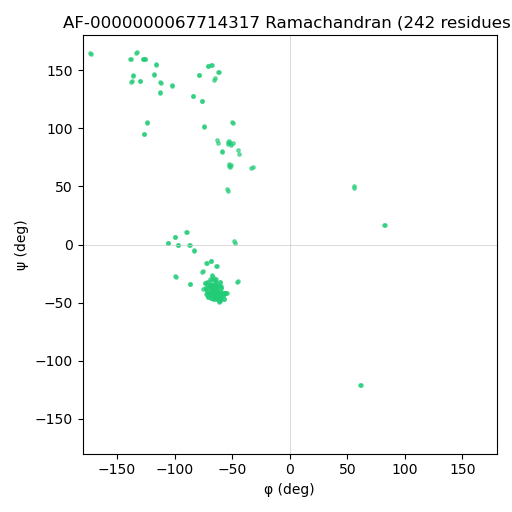1 91 ? 10.531 -19.188 -4.312 1 97.88 91 ALA B CA 1
ATOM 1644 C C . ALA B 1 91 ? 11.258 -20.484 -3.969 1 97.88 91 ALA B C 1
ATOM 1646 O O . ALA B 1 91 ? 12.07 -20.531 -3.041 1 97.88 91 ALA B O 1
ATOM 1647 N N . GLU B 1 92 ? 10.938 -21.5 -4.68 1 97.19 92 GLU B N 1
ATOM 1648 C CA . GLU B 1 92 ? 11.602 -22.797 -4.555 1 97.19 92 GLU B CA 1
ATOM 1649 C C . GLU B 1 92 ? 11.875 -23.422 -5.926 1 97.19 92 GLU B C 1
ATOM 1651 O O . GLU B 1 92 ? 11.031 -23.344 -6.824 1 97.19 92 GLU B O 1
ATOM 1656 N N . ARG B 1 93 ? 13.016 -24 -5.988 1 95.62 93 ARG B N 1
ATOM 1657 C CA . ARG B 1 93 ? 13.344 -24.688 -7.234 1 95.62 93 ARG B CA 1
ATOM 1658 C C . ARG B 1 93 ? 12.758 -26.094 -7.254 1 95.62 93 ARG B C 1
ATOM 1660 O O . ARG B 1 93 ? 12.891 -26.844 -6.281 1 95.62 93 ARG B O 1
ATOM 1667 N N . GLN B 1 94 ? 12.062 -26.406 -8.25 1 91.94 94 GLN B N 1
ATOM 1668 C CA . GLN B 1 94 ? 11.547 -27.734 -8.5 1 91.94 94 GLN B CA 1
ATOM 1669 C C . GLN B 1 94 ? 11.984 -28.25 -9.867 1 91.94 94 GLN B C 1
ATOM 1671 O O . GLN B 1 94 ? 11.367 -27.938 -10.883 1 91.94 94 GLN B O 1
ATOM 1676 N N . GLY B 1 95 ? 12.977 -29.188 -9.836 1 93.12 95 GLY B N 1
ATOM 1677 C CA . GLY B 1 95 ? 13.555 -29.609 -11.102 1 93.12 95 GLY B CA 1
ATOM 1678 C C . GLY B 1 95 ? 14.227 -28.469 -11.852 1 93.12 95 GLY B C 1
ATOM 1679 O O . GLY B 1 95 ? 15.109 -27.797 -11.32 1 93.12 95 GLY B O 1
ATOM 1680 N N . ARG B 1 96 ? 13.773 -28.203 -13.023 1 93.38 96 ARG B N 1
ATOM 1681 C CA . ARG B 1 96 ? 14.367 -27.172 -13.867 1 93.38 96 ARG B CA 1
ATOM 1682 C C . ARG B 1 96 ? 13.555 -25.875 -13.805 1 93.38 96 ARG B C 1
ATOM 1684 O O . ARG B 1 96 ? 13.852 -24.922 -14.523 1 93.38 96 ARG B O 1
ATOM 1691 N N . GLN B 1 97 ? 12.586 -25.906 -12.922 1 93.75 97 GLN B N 1
ATOM 1692 C CA . GLN B 1 97 ? 11.695 -24.75 -12.891 1 93.75 97 GLN B CA 1
ATOM 1693 C C . GLN B 1 97 ? 11.602 -24.156 -11.492 1 93.75 97 GLN B C 1
ATOM 1695 O O . GLN B 1 97 ? 11.984 -24.812 -10.516 1 93.75 97 GLN B O 1
ATOM 1700 N N . MET B 1 98 ? 11.172 -22.891 -11.469 1 96.5 98 MET B N 1
ATOM 1701 C CA . MET B 1 98 ? 10.945 -22.219 -10.188 1 96.5 98 MET B CA 1
ATOM 1702 C C . MET B 1 98 ? 9.461 -22.172 -9.852 1 96.5 98 MET B C 1
ATOM 1704 O O . MET B 1 98 ? 8.625 -21.938 -10.734 1 96.5 98 MET B O 1
ATOM 1708 N N . THR B 1 99 ? 9.195 -22.453 -8.57 1 97.75 99 THR B N 1
ATOM 1709 C CA . THR B 1 99 ? 7.84 -22.297 -8.055 1 97.75 99 THR B CA 1
ATOM 1710 C C . THR B 1 99 ? 7.773 -21.172 -7.035 1 97.75 99 THR B C 1
ATOM 1712 O O . THR B 1 99 ? 8.688 -21 -6.23 1 97.75 99 THR B O 1
ATOM 1715 N N . TYR B 1 100 ? 6.68 -20.422 -7.145 1 98.56 100 TYR B N 1
ATOM 1716 C CA . TYR B 1 100 ? 6.477 -19.312 -6.219 1 98.56 100 TYR B CA 1
ATOM 1717 C C . TYR B 1 100 ? 5.215 -19.531 -5.391 1 98.56 100 TYR B C 1
ATOM 1719 O O . TYR B 1 100 ? 4.242 -20.125 -5.863 1 98.56 100 TYR B O 1
ATOM 1727 N N . SER B 1 101 ? 5.273 -19.062 -4.145 1 98.56 101 SER B N 1
ATOM 1728 C CA . SER B 1 101 ? 4.137 -19.094 -3.234 1 98.56 101 SER B CA 1
ATOM 1729 C C . SER B 1 101 ? 4.039 -17.781 -2.443 1 98.56 101 SER B C 1
ATOM 1731 O O . SER B 1 101 ? 5.012 -17.031 -2.348 1 98.56 101 SER B O 1
ATOM 1733 N N . LEU B 1 102 ? 2.865 -17.531 -1.925 1 98 102 LEU B N 1
ATOM 1734 C CA . LEU B 1 102 ? 2.664 -16.344 -1.111 1 98 102 LEU B CA 1
ATOM 1735 C C . LEU B 1 102 ? 3.252 -16.531 0.283 1 98 102 LEU B C 1
ATOM 1737 O O . LEU B 1 102 ? 2.9 -17.484 0.988 1 98 102 LEU B O 1
ATOM 1741 N N . ALA B 1 103 ? 4.117 -15.68 0.667 1 96.94 103 ALA B N 1
ATOM 1742 C CA . ALA B 1 103 ? 4.82 -15.812 1.942 1 96.94 103 ALA B CA 1
ATOM 1743 C C . ALA B 1 103 ? 4.195 -14.914 3.006 1 96.94 103 ALA B C 1
ATOM 1745 O O . ALA B 1 103 ? 4.289 -15.203 4.203 1 96.94 103 ALA B O 1
ATOM 1746 N N . GLU B 1 104 ? 3.578 -13.82 2.615 1 95.44 104 GLU B N 1
ATOM 1747 C CA . GLU B 1 104 ? 3.012 -12.836 3.537 1 95.44 104 GLU B CA 1
ATOM 1748 C C . GLU B 1 104 ? 1.548 -12.555 3.209 1 95.44 104 GLU B C 1
ATOM 1750 O O . GLU B 1 104 ? 1.238 -11.594 2.5 1 95.44 104 GLU B O 1
ATOM 1755 N N . PRO B 1 105 ? 0.717 -13.203 3.848 1 93.88 105 PRO B N 1
ATOM 1756 C CA . PRO B 1 105 ? -0.7 -13.078 3.5 1 93.88 105 PRO B CA 1
ATOM 1757 C C . PRO B 1 105 ? -1.3 -11.742 3.936 1 93.88 105 PRO B C 1
ATOM 1759 O O . PRO B 1 105 ? -2.367 -11.359 3.453 1 93.88 105 PRO B O 1
ATOM 1762 N N . LEU B 1 106 ? -0.624 -11.008 4.828 1 94.19 106 LEU B N 1
ATOM 1763 C CA . LEU B 1 106 ? -1.124 -9.727 5.316 1 94.19 106 LEU B CA 1
ATOM 1764 C C . LEU B 1 106 ? -1.22 -8.711 4.18 1 94.19 106 LEU B C 1
ATOM 1766 O O . LEU B 1 106 ? -1.969 -7.738 4.277 1 94.19 106 LEU B O 1
ATOM 1770 N N . VAL B 1 107 ? -0.519 -8.992 3.086 1 96.75 107 VAL B N 1
ATOM 1771 C CA . VAL B 1 107 ? -0.538 -8.047 1.975 1 96.75 107 VAL B CA 1
ATOM 1772 C C . VAL B 1 107 ? -1.931 -8.008 1.351 1 96.75 107 VAL B C 1
ATOM 1774 O O . VAL B 1 107 ? -2.342 -6.988 0.793 1 96.75 107 VAL B O 1
ATOM 1777 N N . LEU B 1 108 ? -2.664 -9.117 1.492 1 96.38 108 LEU B N 1
ATOM 1778 C CA . LEU B 1 108 ? -4.02 -9.141 0.953 1 96.38 108 LEU B CA 1
ATOM 1779 C C . LEU B 1 108 ? -4.934 -8.203 1.738 1 96.38 108 LEU B C 1
ATOM 1781 O O . LEU B 1 108 ? -5.812 -7.559 1.162 1 96.38 108 LEU B O 1
ATOM 1785 N N . ASP B 1 109 ? -4.676 -8.117 3.018 1 95.56 109 ASP B N 1
ATOM 1786 C CA . ASP B 1 109 ? -5.438 -7.195 3.854 1 95.56 109 ASP B CA 1
ATOM 1787 C C . ASP B 1 109 ? -5.121 -5.742 3.494 1 95.56 109 ASP B C 1
ATOM 1789 O O . ASP B 1 109 ? -6.008 -4.887 3.508 1 95.56 109 ASP B O 1
ATOM 1793 N N . ILE B 1 110 ? -3.908 -5.508 3.205 1 96.56 110 ILE B N 1
ATOM 1794 C CA . ILE B 1 110 ? -3.484 -4.176 2.785 1 96.56 110 ILE B CA 1
ATOM 1795 C C . ILE B 1 110 ? -4.223 -3.779 1.508 1 96.56 110 ILE B C 1
ATOM 1797 O O . ILE B 1 110 ? -4.785 -2.688 1.423 1 96.56 110 ILE B O 1
ATOM 1801 N N . LEU B 1 111 ? -4.23 -4.707 0.563 1 96.94 111 LEU B N 1
ATOM 1802 C CA . LEU B 1 111 ? -4.863 -4.438 -0.722 1 96.94 111 LEU B CA 1
ATOM 1803 C C . LEU B 1 111 ? -6.363 -4.223 -0.552 1 96.94 111 LEU B C 1
ATOM 1805 O O . LEU B 1 111 ? -6.945 -3.348 -1.196 1 96.94 111 LEU B O 1
ATOM 1809 N N . LEU B 1 112 ? -6.953 -4.98 0.313 1 95.19 112 LEU B N 1
ATOM 1810 C CA . LEU B 1 112 ? -8.383 -4.844 0.559 1 95.19 112 LEU B CA 1
ATOM 1811 C C . LEU B 1 112 ? -8.703 -3.494 1.193 1 95.19 112 LEU B C 1
ATOM 1813 O O . LEU B 1 112 ? -9.672 -2.834 0.809 1 95.19 112 LEU B O 1
ATOM 1817 N N . LEU B 1 113 ? -7.902 -3.061 2.145 1 94.62 113 LEU B N 1
ATOM 1818 C CA . LEU B 1 113 ? -8.094 -1.755 2.764 1 94.62 113 LEU B CA 1
ATOM 1819 C C . LEU B 1 113 ? -7.926 -0.637 1.741 1 94.62 113 LEU B C 1
ATOM 1821 O O . LEU B 1 113 ? -8.672 0.347 1.761 1 94.62 113 LEU B O 1
ATOM 1825 N N . ALA B 1 114 ? -6.918 -0.83 0.904 1 95.62 114 ALA B N 1
ATOM 1826 C CA . ALA B 1 114 ? -6.691 0.166 -0.141 1 95.62 114 ALA B CA 1
ATOM 1827 C C . ALA B 1 114 ? -7.906 0.282 -1.059 1 95.62 114 ALA B C 1
ATOM 1829 O O . ALA B 1 114 ? -8.297 1.386 -1.448 1 95.62 114 ALA B O 1
ATOM 1830 N N . LEU B 1 115 ? -8.477 -0.857 -1.404 1 93.69 115 LEU B N 1
ATOM 1831 C CA . LEU B 1 115 ? -9.672 -0.857 -2.24 1 93.69 115 LEU B CA 1
ATOM 1832 C C . LEU B 1 115 ? -10.805 -0.094 -1.567 1 93.69 115 LEU B C 1
ATOM 1834 O O . LEU B 1 115 ? -11.469 0.727 -2.203 1 93.69 115 LEU B O 1
ATOM 1838 N N . ASN B 1 116 ? -10.961 -0.303 -0.328 1 91.81 116 ASN B N 1
ATOM 1839 C CA . ASN B 1 116 ? -12.047 0.332 0.417 1 91.81 116 ASN B CA 1
ATOM 1840 C C . ASN B 1 116 ? -11.797 1.827 0.596 1 91.81 116 ASN B C 1
ATOM 1842 O O . ASN B 1 116 ? -12.75 2.611 0.673 1 91.81 116 ASN B O 1
ATOM 1846 N N . ALA B 1 117 ? -10.539 2.193 0.709 1 90.25 117 ALA B N 1
ATOM 1847 C CA . ALA B 1 117 ? -10.172 3.6 0.849 1 90.25 117 ALA B CA 1
ATOM 1848 C C . ALA B 1 117 ? -10.367 4.352 -0.466 1 90.25 117 ALA B C 1
ATOM 1850 O O . ALA B 1 117 ? -10.68 5.543 -0.468 1 90.25 117 ALA B O 1
ATOM 1851 N N . GLY B 1 118 ? -9.984 3.824 -1.576 1 78.94 118 GLY B N 1
ATOM 1852 C CA . GLY B 1 118 ? -10.07 4.441 -2.889 1 78.94 118 GLY B CA 1
ATOM 1853 C C . GLY B 1 118 ? -11.484 4.477 -3.441 1 78.94 118 GLY B C 1
ATOM 1854 O O . GLY B 1 118 ? -11.781 5.254 -4.348 1 78.94 118 GLY B O 1
ATOM 1855 N N . VAL B 1 119 ? -12.328 3.447 -3.225 1 62.28 119 VAL B N 1
ATOM 1856 C CA . VAL B 1 119 ? -13.664 3.371 -3.807 1 62.28 119 VAL B CA 1
ATOM 1857 C C . VAL B 1 119 ? -14.594 4.34 -3.084 1 62.28 119 VAL B C 1
ATOM 1859 O O . VAL B 1 119 ? -14.484 4.535 -1.871 1 62.28 119 VAL B O 1
ATOM 1862 N N . ASP B 1 120 ? -14.852 5.5 -3.756 1 54.28 120 ASP B N 1
ATOM 1863 C CA . ASP B 1 120 ? -15.852 6.488 -3.363 1 54.28 120 ASP B CA 1
ATOM 1864 C C . ASP B 1 120 ? -17.062 5.82 -2.707 1 54.28 120 ASP B C 1
ATOM 1866 O O . ASP B 1 120 ? -17.812 5.098 -3.365 1 54.28 120 ASP B O 1
ATOM 1870 N N . THR B 1 121 ? -16.938 5.223 -1.598 1 41.09 121 THR B N 1
ATOM 1871 C CA . THR B 1 121 ? -18.234 4.898 -1.001 1 41.09 121 THR B CA 1
ATOM 1872 C C . THR B 1 121 ? -19.156 6.109 -1.025 1 41.09 121 THR B C 1
ATOM 1874 O O . THR B 1 121 ? -19.75 6.465 -0.005 1 41.09 121 THR B O 1
ATOM 1877 N N . SER B 1 122 ? -18.891 7.164 -1.487 1 36.62 122 SER B N 1
ATOM 1878 C CA . SER B 1 122 ? -19.969 8.148 -1.517 1 36.62 122 SER B CA 1
ATOM 1879 C C . SER B 1 122 ? -21.203 7.602 -2.211 1 36.62 122 SER B C 1
ATOM 1881 O O . SER B 1 122 ? -21.219 7.438 -3.432 1 36.62 122 SER B O 1
ATOM 1883 N N . GLY B 1 123 ? -21.797 6.414 -2.002 1 29.73 123 GLY B N 1
ATOM 1884 C CA . GLY B 1 123 ? -23.234 6.57 -2.135 1 29.73 123 GLY B CA 1
ATOM 1885 C C . GLY B 1 123 ? -23.797 7.723 -1.32 1 29.73 123 GLY B C 1
ATOM 1886 O O . GLY B 1 123 ? -23.156 8.188 -0.374 1 29.73 123 GLY B O 1
#

Nearest PDB structures (foldseek):
  4ooi-assembly1_A  TM=8.326E-01  e=6.869E-06  Vibrio cholerae O1 biovar El Tor str. N16961
  2kko-assembly1_A  TM=8.555E-01  e=1.051E-05  Mycobacterium tuberculosis variant bovis
  4k2e-assembly1_B  TM=8.427E-01  e=1.186E-05  Vibrio cholerae O1 biovar El Tor str. N16961
  3gw2-assembly1_A-2  TM=8.893E-01  e=1.708E-05  Mycobacterium tuberculosis variant bovis AF2122/97
  1r22-assembly1_B  TM=8.916E-01  e=3.759E-05  Synechococcus elongatus PCC 7942 = FACHB-805

InterPro domains:
  IPR001845 HTH ArsR-type DNA-binding domain [PF01022] (45-90)
  IPR001845 HTH ArsR-type DNA-binding domain [PR00778] (40-55)
  IPR001845 HTH ArsR-type DNA-binding domain [PR00778] (72-87)
  IPR001845 HTH ArsR-type DNA-binding domain [PR00778] (87-102)
  IPR001845 HTH ArsR-type DNA-binding domain [PS50987] (28-122)
  IPR001845 HTH ArsR-type DNA-binding domain [SM00418] (38-116)
  IPR011991 ArsR-like helix-turn-helix domain [cd00090] (40-104)
  IPR036388 Winged helix-like DNA-binding domain superfamily [G3DSA:1.10.10.10] (14-119)
  IPR036390 Winged helix DNA-binding domain superfamily [SSF46785] (37-108)
  IPR051011 Metal-responsive transcriptional regulator [PTHR43132] (28-111)

Sequence (246 aa):
MAQHSNRNFVTPAEESESTASAELQKLATAKNIKAISLLIRALDSPLRIEIILALNERPHYVHELVKLVKSSQPLVSQHLKVLKTAGIVDAERQGRQMTYSLAEPLVLDILLLALNAGVDTSGMAQHSNRNFVTPAEESESTASAELQKLATAKNIKAISLLIRALDSPLRIEIILALNERPHYVHELVKLVKSSQPLVSQHLKVLKTAGIVDAERQGRQMTYSLAEPLVLDILLLALNAGVDTSG

pLDDT: mean 86.92, std 17.95, range [29.72, 98.56]

Secondary structure (DSSP, 8-state):
-----------HHHHHHHHHHHHHHHHTSHHHHHHHHHHHHHT--HHHHHHHHHHHHS-EEHHHHHHHTT--HHHHHHHHHHHHHTTSEEEEEETTEEEEEES-THHHHHHHHHHHHHS----/-----------HHHHHHHHHHHHHHHHTSHHHHHHHHHHHHHT--HHHHHHHHHHHHS-EEHHHHHHHTT--HHHHHHHHHHHHHTTSEEEEEETTEEEEEES-THHHHHHHHHHHHHS----

Radius of gyration: 22.46 Å; Cα contacts (8 Å, |Δi|>4): 283; chains: 2; bounding box: 62×68×80 Å